Protein AF-A0A7S1ALV3-F1 (afdb_monomer_lite)

Sequence (229 aa):
MEAAEKANTSDEAFKAWGIEVGAQMCQRCVDGGAPGLHFYTLNLEKVVLGVLAKMGLITAEQLAQCSAGEGDAKHMVSAQGITVDKRPQLPGNRSLEEADPVMYGLLQEEKNRQMRSIELIASENFTSRAVMECLGSILTNKYSEGQPNARYYGGNEVIDKIENLCKDRALQAFDLDEKKWGVNVQPYSGSPANFAVYTALLAPHSRVMGLGLPSGGHLTHGYYTAKKK

Foldseek 3Di:
DVVLVVQVPDPVSNLVVLLVVLLVVVVVCVVLFPQFDDDDDDQLDPSRLSNCVVNVVDDPVRSVVSVPDSDDPPDPPRSRHDHDPDDRPDPPPDDCCVVPVPVVVVVVVVVVVVVPDPDPDPPDDDDDPVVVDVVPDPVVVDDFPDAQVGTSDPPCPVVNVVQVVVFVVVCVVVVHDPVVDGDDPPQPDDLSVLVVVCVVPHDPPDDFDWDAVVRPTDVSSDDDDPDDD

Organism: Noctiluca scintillans (NCBI:txid2966)

pLDDT: mean 83.36, std 18.23, range [36.44, 98.75]

Structure (mmCIF, N/CA/C/O backbone):
data_AF-A0A7S1ALV3-F1
#
_entry.id   AF-A0A7S1ALV3-F1
#
loop_
_atom_site.group_PDB
_atom_site.id
_atom_site.type_symbol
_atom_site.label_atom_id
_atom_site.label_alt_id
_atom_site.label_comp_id
_atom_site.label_asym_id
_atom_site.label_entity_id
_atom_site.label_seq_id
_atom_site.pdbx_PDB_ins_code
_atom_site.Cartn_x
_atom_site.Cartn_y
_atom_site.Cartn_z
_atom_site.occupancy
_atom_site.B_iso_or_equiv
_atom_site.auth_seq_id
_atom_site.auth_comp_id
_atom_site.auth_asym_id
_atom_site.auth_atom_id
_atom_site.pdbx_PDB_model_num
ATOM 1 N N . MET A 1 1 ? -2.792 21.587 29.080 1.00 60.22 1 MET A N 1
ATOM 2 C CA . MET A 1 1 ? -1.630 21.024 29.796 1.00 60.22 1 MET A CA 1
ATOM 3 C C . MET A 1 1 ? -1.799 21.136 31.305 1.00 60.22 1 MET A C 1
ATOM 5 O O . MET A 1 1 ? -1.826 20.091 31.931 1.00 60.22 1 MET A O 1
ATOM 9 N N . GLU A 1 2 ? -2.088 22.315 31.870 1.00 76.88 2 GLU A N 1
ATOM 10 C CA . GLU A 1 2 ? -2.321 22.480 33.326 1.00 76.88 2 GLU A CA 1
ATOM 11 C C . GLU A 1 2 ? -3.329 21.495 33.956 1.00 76.88 2 GLU A C 1
ATOM 13 O O . GLU A 1 2 ? -3.125 21.017 35.067 1.00 76.88 2 GLU A O 1
ATOM 18 N N . ALA A 1 3 ? -4.430 21.167 33.267 1.00 72.81 3 ALA A N 1
ATOM 19 C CA . ALA A 1 3 ? -5.426 20.222 33.788 1.00 72.81 3 ALA A CA 1
ATOM 20 C C . ALA A 1 3 ? -4.916 18.769 33.855 1.00 72.81 3 ALA A C 1
ATOM 22 O O . ALA A 1 3 ? -5.317 18.028 34.747 1.00 72.81 3 ALA A O 1
ATOM 23 N N . ALA A 1 4 ? -4.027 18.376 32.937 1.00 73.25 4 ALA A N 1
ATOM 24 C CA . ALA A 1 4 ? -3.425 17.044 32.918 1.00 73.25 4 ALA A CA 1
ATOM 25 C C . ALA A 1 4 ? -2.353 16.914 34.012 1.00 73.25 4 ALA A C 1
ATOM 27 O O . ALA A 1 4 ? -2.286 15.899 34.695 1.00 73.25 4 ALA A O 1
ATOM 28 N N . GLU A 1 5 ? -1.568 17.974 34.229 1.00 76.06 5 GLU A N 1
ATOM 29 C CA . GLU A 1 5 ? -0.566 18.037 35.300 1.00 76.06 5 GLU A CA 1
ATOM 30 C C . GLU A 1 5 ? -1.209 17.947 36.689 1.00 76.06 5 GLU A C 1
ATOM 32 O O . GLU A 1 5 ? -0.722 17.210 37.541 1.00 76.06 5 GLU A O 1
ATOM 37 N N . LYS A 1 6 ? -2.352 18.615 36.905 1.00 79.19 6 LYS A N 1
ATOM 38 C CA . LYS A 1 6 ? -3.112 18.530 38.167 1.00 79.19 6 LYS A CA 1
ATOM 39 C C . LYS A 1 6 ? -3.693 17.140 38.442 1.00 79.19 6 LYS A C 1
ATOM 41 O O . LYS A 1 6 ? -3.882 16.795 39.602 1.00 79.19 6 LYS A O 1
ATOM 46 N N . ALA A 1 7 ? -3.998 16.368 37.401 1.00 76.88 7 ALA A N 1
ATOM 47 C CA . ALA A 1 7 ? -4.547 15.018 37.529 1.00 76.88 7 ALA A CA 1
ATOM 48 C C . ALA A 1 7 ? -3.469 13.940 37.736 1.00 76.88 7 ALA A C 1
ATOM 50 O O . ALA A 1 7 ? -3.793 12.812 38.105 1.00 76.88 7 ALA A O 1
ATOM 51 N N . ASN A 1 8 ? -2.192 14.272 37.519 1.00 83.81 8 ASN A N 1
ATOM 52 C CA . ASN A 1 8 ? -1.070 13.340 37.616 1.00 83.81 8 ASN A CA 1
ATOM 53 C C . ASN A 1 8 ? -0.601 13.129 39.070 1.00 83.81 8 ASN A C 1
ATOM 55 O O . ASN A 1 8 ? 0.573 13.286 39.397 1.00 83.81 8 ASN A O 1
ATOM 59 N N . THR A 1 9 ? -1.542 12.826 39.966 1.00 85.06 9 THR A N 1
ATOM 60 C CA . THR A 1 9 ? -1.271 12.535 41.385 1.00 85.06 9 THR A CA 1
ATOM 61 C C . THR A 1 9 ? -1.105 11.039 41.656 1.00 85.06 9 THR A C 1
ATOM 63 O O . THR A 1 9 ? -0.500 10.660 42.654 1.00 85.06 9 THR A O 1
ATOM 66 N N . SER A 1 10 ? -1.658 10.192 40.784 1.00 88.44 10 SER A N 1
ATOM 67 C CA . SER A 1 10 ? -1.481 8.736 40.740 1.00 88.44 10 SER A CA 1
ATOM 68 C C . SER A 1 10 ? -1.956 8.196 39.387 1.00 88.44 10 SER A C 1
ATOM 70 O O . SER A 1 10 ? -2.725 8.869 38.693 1.00 88.44 10 SER A O 1
ATOM 72 N N . ASP A 1 11 ? -1.560 6.972 39.031 1.00 79.44 11 ASP A N 1
ATOM 73 C CA . ASP A 1 11 ? -1.999 6.309 37.795 1.00 79.44 11 ASP A CA 1
ATOM 74 C C . ASP A 1 11 ? -3.532 6.220 37.704 1.00 79.44 11 ASP A C 1
ATOM 76 O O . ASP A 1 11 ? -4.127 6.469 36.658 1.00 79.44 11 ASP A O 1
ATOM 80 N N . GLU A 1 12 ? -4.199 5.905 38.811 1.00 83.81 12 GLU A N 1
ATOM 81 C CA . GLU A 1 12 ? -5.651 5.766 38.914 1.00 83.81 12 GLU A CA 1
ATOM 82 C C . GLU A 1 12 ? -6.358 7.113 38.760 1.00 83.81 12 GLU A C 1
ATOM 84 O O . GLU A 1 12 ? -7.363 7.200 38.050 1.00 83.81 12 GLU A O 1
ATOM 89 N N . ALA A 1 13 ? -5.823 8.172 39.378 1.00 83.75 13 ALA A N 1
ATOM 90 C CA . ALA A 1 13 ? -6.354 9.525 39.234 1.00 83.75 13 ALA A CA 1
ATOM 91 C C . ALA A 1 13 ? -6.201 10.022 37.790 1.00 83.75 13 ALA A C 1
ATOM 93 O O . ALA A 1 13 ? -7.140 10.581 37.217 1.00 83.75 13 ALA A O 1
ATOM 94 N N . PHE A 1 14 ? -5.055 9.737 37.169 1.00 84.75 14 PHE A N 1
ATOM 95 C CA . PHE A 1 14 ? -4.785 10.097 35.785 1.00 84.75 14 PHE A CA 1
ATOM 96 C C . PHE A 1 14 ? -5.688 9.330 34.806 1.00 84.75 14 PHE A C 1
ATOM 98 O O . PHE A 1 14 ? -6.253 9.924 33.886 1.00 84.75 14 PHE A O 1
ATOM 105 N N . LYS A 1 15 ? -5.918 8.030 35.036 1.00 83.69 15 LYS A N 1
ATOM 106 C CA . LYS A 1 15 ? -6.862 7.211 34.253 1.00 83.69 15 LYS A CA 1
ATOM 107 C C . LYS A 1 15 ? -8.305 7.694 34.399 1.00 83.69 15 LYS A C 1
ATOM 109 O O . LYS A 1 15 ? -9.003 7.805 33.393 1.00 83.69 15 LYS A O 1
ATOM 114 N N . ALA A 1 16 ? -8.754 8.014 35.614 1.00 85.50 16 ALA A N 1
ATOM 115 C CA . ALA A 1 16 ? -10.097 8.548 35.856 1.00 85.50 16 ALA A CA 1
ATOM 116 C C . ALA A 1 16 ? -10.316 9.894 35.145 1.00 85.50 16 ALA A C 1
ATOM 118 O O . ALA A 1 16 ? -11.361 10.112 34.527 1.00 85.50 16 ALA A O 1
ATOM 119 N N . TRP A 1 17 ? -9.306 10.768 35.171 1.00 89.19 17 TRP A N 1
ATOM 120 C CA . TRP A 1 17 ? -9.310 12.012 34.405 1.00 89.19 17 TRP A CA 1
ATOM 121 C C . TRP A 1 17 ? -9.351 11.755 32.892 1.00 89.19 17 TRP A C 1
ATOM 123 O O . TRP A 1 17 ? -10.163 12.355 32.190 1.00 89.19 17 TRP A O 1
ATOM 133 N N . GLY A 1 18 ? -8.543 10.815 32.392 1.00 85.50 18 GLY A N 1
ATOM 134 C CA . GLY A 1 18 ? -8.552 10.407 30.987 1.00 85.50 18 GLY A CA 1
ATOM 135 C C . GLY A 1 18 ? -9.918 9.891 30.524 1.00 85.50 18 GLY A C 1
ATOM 136 O O . GLY A 1 18 ? -10.364 10.242 29.433 1.00 85.50 18 GLY A O 1
ATOM 137 N N . ILE A 1 19 ? -10.621 9.131 31.373 1.00 89.19 19 ILE A N 1
ATOM 138 C CA . ILE A 1 19 ? -11.991 8.665 31.114 1.00 89.19 19 ILE A CA 1
ATOM 139 C C . ILE A 1 19 ? -12.969 9.842 30.993 1.00 89.19 19 ILE A C 1
ATOM 141 O O . ILE A 1 19 ? -13.782 9.873 30.072 1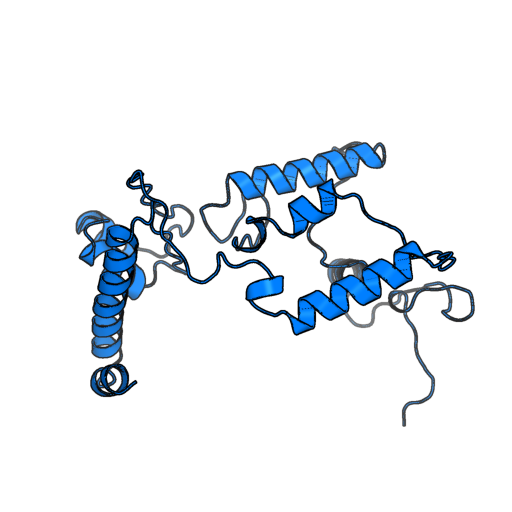.00 89.19 19 ILE A O 1
ATOM 145 N N . GLU A 1 20 ? -12.900 10.816 31.903 1.00 89.50 20 GLU A N 1
ATOM 146 C CA . GLU A 1 20 ? -13.749 12.014 31.860 1.00 89.50 20 GLU A CA 1
ATOM 147 C C . GLU A 1 20 ? -13.523 12.811 30.570 1.00 89.50 20 GLU A C 1
ATOM 149 O O . GLU A 1 20 ? -14.465 13.079 29.824 1.00 89.50 20 GLU A O 1
ATOM 154 N N . VAL A 1 21 ? -12.265 13.139 30.271 1.00 87.88 21 VAL A N 1
ATOM 155 C CA . VAL A 1 21 ? -11.910 13.920 29.082 1.00 87.88 21 VAL A CA 1
ATOM 156 C C . VAL A 1 21 ? -12.283 13.171 27.806 1.00 87.88 21 VAL A C 1
ATOM 158 O O . VAL A 1 21 ? -12.866 13.763 26.896 1.00 87.88 21 VAL A O 1
ATOM 161 N N . GLY A 1 22 ? -11.999 11.868 27.750 1.00 85.75 22 GLY A N 1
ATOM 162 C CA . GLY A 1 22 ? -12.350 11.007 26.626 1.00 85.75 22 GLY A CA 1
ATOM 163 C C . GLY A 1 22 ? -13.856 10.977 26.372 1.00 85.75 22 GLY A C 1
ATOM 164 O O . GLY A 1 22 ? -14.283 11.211 25.242 1.00 85.75 22 GLY A O 1
ATOM 165 N N . ALA A 1 23 ? -14.668 10.784 27.416 1.00 88.25 23 ALA A N 1
ATOM 166 C CA . ALA A 1 23 ? -16.126 10.797 27.305 1.00 88.25 23 ALA A CA 1
ATOM 167 C C . ALA A 1 23 ? -16.655 12.160 26.833 1.00 88.25 23 ALA A C 1
ATOM 169 O O . ALA A 1 23 ? -17.475 12.213 25.921 1.00 88.25 23 ALA A O 1
ATOM 170 N N . GLN A 1 24 ? -16.132 13.271 27.364 1.00 86.94 24 GLN A N 1
ATOM 171 C CA . GLN A 1 24 ? -16.518 14.619 26.926 1.00 86.94 24 GLN A CA 1
ATOM 172 C C . GLN A 1 24 ? -16.123 14.915 25.474 1.00 86.94 24 GLN A C 1
ATOM 174 O O . GLN A 1 24 ? -16.832 15.624 24.760 1.00 86.94 24 GLN A O 1
ATOM 179 N N . MET A 1 25 ? -14.964 14.433 25.018 1.00 84.12 25 MET A N 1
ATOM 180 C CA . MET A 1 25 ? -14.555 14.553 23.614 1.00 84.12 25 MET A CA 1
ATOM 181 C C . MET A 1 25 ? -15.495 13.766 22.707 1.00 84.12 25 MET A C 1
ATOM 183 O O . MET A 1 25 ? -15.983 14.303 21.716 1.00 84.12 25 MET A O 1
ATOM 187 N N . CYS A 1 26 ? -15.791 12.526 23.080 1.00 83.38 26 CYS A N 1
ATOM 188 C CA . CYS A 1 26 ? -16.677 11.664 22.318 1.00 83.38 26 CYS A CA 1
ATOM 189 C C . CYS A 1 26 ? -18.111 12.211 22.273 1.00 83.38 26 CYS A C 1
ATOM 191 O O . CYS A 1 26 ? -18.710 12.238 21.201 1.00 83.38 26 CYS A O 1
ATOM 193 N N . GLN A 1 27 ? -18.629 12.729 23.391 1.00 82.56 27 GLN A N 1
ATOM 194 C CA . GLN A 1 27 ? -19.939 13.378 23.435 1.00 82.56 27 GLN A CA 1
ATOM 195 C C . GLN A 1 27 ? -19.988 14.593 22.504 1.00 82.56 27 GLN A C 1
ATOM 197 O O . GLN A 1 27 ? -20.909 14.709 21.709 1.00 82.56 27 GLN A O 1
ATOM 202 N N . ARG A 1 28 ? -18.946 15.438 22.493 1.00 81.56 28 ARG A N 1
ATOM 203 C CA . ARG A 1 28 ? -18.851 16.560 21.543 1.00 81.56 28 ARG A CA 1
ATOM 204 C C . ARG A 1 28 ? -18.835 16.108 20.085 1.00 81.56 28 ARG A C 1
ATOM 206 O O . ARG A 1 28 ? -19.386 16.800 19.236 1.00 81.56 28 ARG A O 1
ATOM 213 N N . CYS A 1 29 ? -18.203 14.976 19.778 1.00 74.12 29 CYS A N 1
ATOM 214 C CA . CYS A 1 29 ? -18.245 14.408 18.432 1.00 74.12 29 CYS A CA 1
ATOM 215 C C . CYS A 1 29 ? -19.669 13.981 18.054 1.00 74.12 29 CYS A C 1
ATOM 217 O O . CYS A 1 29 ? -20.114 14.305 16.956 1.00 74.12 29 CYS A O 1
ATOM 219 N N . VAL A 1 30 ? -20.384 13.305 18.957 1.00 77.56 30 VAL A N 1
ATOM 220 C CA . VAL A 1 30 ? -21.780 12.883 18.748 1.00 77.56 30 VAL A CA 1
ATOM 221 C C . VAL A 1 30 ? -22.709 14.091 18.613 1.00 77.56 30 VAL A C 1
ATOM 223 O O . VAL A 1 30 ? -23.444 14.179 17.634 1.00 77.56 30 VAL A O 1
ATOM 226 N N . ASP A 1 31 ? -22.612 15.069 19.515 1.00 78.25 31 ASP A N 1
ATOM 227 C CA . ASP A 1 31 ? -23.382 16.321 19.467 1.00 78.25 31 ASP A CA 1
ATOM 228 C C . ASP A 1 31 ? -23.073 17.128 18.193 1.00 78.25 31 ASP A C 1
ATOM 230 O O . ASP A 1 31 ? -23.938 17.802 17.634 1.00 78.25 31 ASP A O 1
ATOM 234 N N . GLY A 1 32 ? -21.832 17.032 17.705 1.00 68.38 32 GLY A N 1
ATOM 235 C CA . GLY A 1 32 ? -21.372 17.592 16.433 1.00 68.38 32 GLY A CA 1
ATOM 236 C C . GLY A 1 32 ? -21.813 16.805 15.193 1.00 68.38 32 GLY A C 1
ATOM 237 O O . GLY A 1 32 ? -21.497 17.211 14.074 1.00 68.38 32 GLY A O 1
ATOM 238 N N . GLY A 1 33 ? -22.537 15.701 15.373 1.00 59.12 33 GLY A N 1
ATOM 239 C CA . GLY A 1 33 ? -23.142 14.903 14.314 1.00 59.12 33 GLY A CA 1
ATOM 240 C C . GLY A 1 33 ? -22.296 13.743 13.792 1.00 59.12 33 GLY A C 1
ATOM 241 O O . GLY A 1 33 ? -22.501 13.290 12.665 1.00 59.12 33 GLY A O 1
ATOM 242 N N . ALA A 1 34 ? -21.334 13.249 14.575 1.00 62.75 34 ALA A N 1
ATOM 243 C CA . ALA A 1 34 ? -20.634 12.014 14.237 1.00 62.75 34 ALA A CA 1
ATOM 244 C C . ALA A 1 34 ? -21.624 10.828 14.230 1.00 62.75 34 ALA A C 1
ATOM 246 O O . ALA A 1 34 ? -22.275 10.589 15.245 1.00 62.75 34 ALA A O 1
ATOM 247 N N . PRO A 1 35 ? -21.712 10.047 13.135 1.00 55.09 35 PRO A N 1
ATOM 248 C CA . PRO A 1 35 ? -22.695 8.967 12.993 1.00 55.09 35 PRO A CA 1
ATOM 249 C C . PRO A 1 35 ? -22.335 7.674 13.748 1.00 55.09 35 PRO A C 1
ATOM 251 O O . PRO A 1 35 ? -22.980 6.639 13.586 1.00 55.09 35 PRO A O 1
ATOM 254 N N . GLY A 1 36 ? -21.231 7.698 14.490 1.00 64.38 36 GLY A N 1
ATOM 255 C CA . GLY A 1 36 ? -20.695 6.567 15.225 1.00 64.38 36 GLY A CA 1
ATOM 256 C C . GLY A 1 36 ? -19.336 6.910 15.819 1.00 64.38 36 GLY A C 1
ATOM 257 O O . GLY A 1 36 ? -18.605 7.759 15.302 1.00 64.38 36 GLY A O 1
ATOM 258 N N . LEU A 1 37 ? -18.997 6.236 16.913 1.00 67.75 37 LEU A N 1
ATOM 259 C CA . LEU A 1 37 ? -17.704 6.352 17.572 1.00 67.75 37 LEU A CA 1
ATOM 260 C C . LEU A 1 37 ? -16.984 5.018 17.459 1.00 67.75 37 LEU A C 1
ATOM 262 O O . LEU A 1 37 ? -17.502 3.980 17.869 1.00 67.75 37 LEU A O 1
ATOM 266 N N . HIS A 1 38 ? -15.784 5.048 16.891 1.00 69.19 38 HIS A N 1
ATOM 267 C CA . HIS A 1 38 ? -14.949 3.865 16.782 1.00 69.19 38 HIS A CA 1
ATOM 268 C C . HIS A 1 38 ? -13.810 3.971 17.788 1.00 69.19 38 HIS A C 1
ATOM 270 O O . HIS A 1 38 ? -12.941 4.835 17.671 1.00 69.19 38 HIS A O 1
ATOM 276 N N . PHE A 1 39 ? -13.832 3.095 18.784 1.00 66.88 39 PHE A N 1
ATOM 277 C CA . PHE A 1 39 ? -12.798 3.037 19.801 1.00 66.88 39 PHE A CA 1
ATOM 278 C C . PHE A 1 39 ? -11.761 1.988 19.422 1.00 66.88 39 PHE A C 1
ATOM 280 O O . PHE A 1 39 ? -12.098 0.871 19.033 1.00 66.88 39 PHE A O 1
ATOM 287 N N . TYR A 1 40 ? -10.491 2.355 19.552 1.00 63.09 40 TYR A N 1
ATOM 288 C CA . TYR A 1 40 ? -9.403 1.392 19.569 1.00 63.09 40 TYR A CA 1
ATOM 289 C C . TYR A 1 40 ? -9.131 0.995 21.015 1.00 63.09 40 TYR A C 1
ATOM 291 O O . TYR A 1 40 ? -8.909 1.858 21.862 1.00 63.09 40 TYR A O 1
ATOM 299 N N . THR A 1 41 ? -9.131 -0.303 21.292 1.00 57.50 41 THR A N 1
ATOM 300 C CA . THR A 1 41 ? -8.688 -0.840 22.573 1.00 57.50 41 THR A CA 1
ATOM 301 C C . THR A 1 41 ? -7.799 -2.047 22.317 1.00 57.50 41 THR A C 1
ATOM 303 O O . THR A 1 41 ? -8.248 -3.076 21.816 1.00 57.50 41 THR A O 1
ATOM 306 N N . LEU A 1 42 ? -6.511 -1.902 22.629 1.00 52.62 42 LEU A N 1
ATOM 307 C CA . LEU A 1 42 ? -5.619 -3.045 22.762 1.00 52.62 42 LEU A CA 1
ATOM 308 C C . LEU A 1 42 ? -5.894 -3.672 24.134 1.00 52.62 42 LEU A C 1
ATOM 310 O O . LEU A 1 42 ? -5.920 -2.954 25.130 1.00 52.62 42 LEU A O 1
ATOM 314 N N . ASN A 1 43 ? -6.106 -4.988 24.190 1.00 56.38 43 ASN A N 1
ATOM 315 C CA . ASN A 1 43 ? -6.282 -5.745 25.439 1.00 56.38 43 ASN A CA 1
ATOM 316 C C . ASN A 1 43 ? -7.388 -5.227 26.381 1.00 56.38 43 ASN A C 1
ATOM 318 O O . ASN A 1 43 ? -7.236 -5.310 27.597 1.00 56.38 43 ASN A O 1
ATOM 322 N N . LEU A 1 44 ? -8.494 -4.693 25.845 1.00 61.31 44 LEU A N 1
ATOM 323 C CA . LEU A 1 44 ? -9.618 -4.209 26.662 1.00 61.31 44 LEU A CA 1
ATOM 324 C C . LEU A 1 44 ? -9.193 -3.122 27.672 1.00 61.31 44 LEU A C 1
ATOM 326 O O . LEU A 1 44 ? -9.658 -3.086 28.810 1.00 61.31 44 LEU A O 1
ATOM 330 N N . GLU A 1 45 ? -8.307 -2.216 27.240 1.00 70.19 45 GLU A N 1
ATOM 331 C CA . GLU A 1 45 ? -7.732 -1.155 28.067 1.00 70.19 45 GLU A CA 1
ATOM 332 C C . GLU A 1 45 ? -8.791 -0.419 28.907 1.00 70.19 45 GLU A C 1
ATOM 334 O O . GLU A 1 45 ? -9.779 0.119 28.388 1.00 70.19 45 GLU A O 1
ATOM 339 N N . LYS A 1 46 ? -8.558 -0.369 30.226 1.00 75.38 46 LYS A N 1
ATOM 340 C CA . LYS A 1 46 ? -9.538 0.075 31.235 1.00 75.38 46 LYS A CA 1
ATOM 341 C C . LYS A 1 46 ? -10.048 1.494 30.995 1.00 75.38 46 LYS A C 1
ATOM 343 O O . LYS A 1 46 ? -11.200 1.793 31.298 1.00 75.38 46 LYS A O 1
ATOM 348 N N . VAL A 1 47 ? -9.204 2.364 30.440 1.00 79.00 47 VAL A N 1
ATOM 349 C CA . VAL A 1 47 ? -9.575 3.747 30.109 1.00 79.00 47 VAL A CA 1
ATOM 350 C C . VAL A 1 47 ? -10.645 3.774 29.018 1.00 79.00 47 VAL A C 1
ATOM 352 O O . VAL A 1 47 ? -11.630 4.491 29.147 1.00 79.00 47 VAL A O 1
ATOM 355 N N . VAL A 1 48 ? -10.509 2.959 27.971 1.00 77.81 48 VAL A N 1
ATOM 356 C CA . VAL A 1 48 ? -11.467 2.927 26.856 1.00 77.81 48 VAL A CA 1
ATOM 357 C C . VAL A 1 48 ? -12.804 2.355 27.312 1.00 77.81 48 VAL A C 1
ATOM 359 O O . VAL A 1 48 ? -13.849 2.941 27.043 1.00 77.81 48 VAL A O 1
ATOM 362 N N . LEU A 1 49 ? -12.776 1.256 28.069 1.00 79.06 49 LEU A N 1
ATOM 363 C CA . LEU A 1 49 ? -13.985 0.683 28.659 1.00 79.06 49 LEU A CA 1
ATOM 364 C C . LEU A 1 49 ? -14.683 1.664 29.612 1.00 79.06 49 LEU A C 1
ATOM 366 O O . LEU A 1 49 ? -15.906 1.785 29.590 1.00 79.06 49 LEU A O 1
ATOM 370 N N . GLY A 1 50 ? -13.909 2.406 30.407 1.00 83.12 50 GLY A N 1
ATOM 371 C CA . GLY A 1 50 ? -14.429 3.461 31.269 1.00 83.12 50 GLY A CA 1
ATOM 372 C C . GLY A 1 50 ? -15.115 4.578 30.481 1.00 83.12 50 GLY A C 1
ATOM 373 O O . GLY A 1 50 ? -16.184 5.029 30.885 1.00 83.12 50 GLY A O 1
ATOM 374 N N . VAL A 1 51 ? -14.552 4.987 29.337 1.00 85.31 51 VAL A N 1
ATOM 375 C CA . VAL A 1 51 ? -15.191 5.960 28.434 1.00 85.31 51 VAL A CA 1
ATOM 376 C C . VAL A 1 51 ? -16.507 5.403 27.894 1.00 85.31 51 VAL A C 1
ATOM 378 O O . VAL A 1 51 ? -17.531 6.068 28.014 1.00 85.31 51 VAL A O 1
ATOM 381 N N . LEU A 1 52 ? -16.513 4.173 27.370 1.00 81.00 52 LEU A N 1
ATOM 382 C CA . LEU A 1 52 ? -17.720 3.530 26.837 1.00 81.00 52 LEU A CA 1
ATOM 383 C C . LEU A 1 52 ? -18.840 3.439 27.881 1.00 81.00 52 LEU A C 1
ATOM 385 O O . LEU A 1 52 ? -19.981 3.802 27.595 1.00 81.00 52 LEU A O 1
ATOM 389 N N . ALA A 1 53 ? -18.514 2.992 29.096 1.00 82.94 53 ALA A N 1
ATOM 390 C CA . ALA A 1 53 ? -19.474 2.883 30.191 1.00 82.94 53 ALA A CA 1
ATOM 391 C C . ALA A 1 53 ? -20.016 4.260 30.597 1.00 82.94 53 ALA A C 1
ATOM 393 O O . ALA A 1 53 ? -21.217 4.430 30.793 1.00 82.94 53 ALA A O 1
ATOM 394 N N . LYS A 1 54 ? -19.143 5.270 30.663 1.00 86.50 54 LYS A N 1
ATOM 395 C CA . LYS A 1 54 ? -19.521 6.645 31.006 1.00 86.50 54 LYS A CA 1
ATOM 396 C C . LYS A 1 54 ? -20.405 7.303 29.951 1.00 86.50 54 LYS A C 1
ATOM 398 O O . LYS A 1 54 ? -21.260 8.113 30.290 1.00 86.50 54 LYS A O 1
ATOM 403 N N . MET A 1 55 ? -20.223 6.926 28.692 1.00 83.88 55 MET A N 1
ATOM 404 C CA . MET A 1 55 ? -21.094 7.320 27.588 1.00 83.88 55 MET A CA 1
ATOM 405 C C . MET A 1 55 ? -22.397 6.511 27.516 1.00 83.88 55 MET A C 1
ATOM 407 O O . MET A 1 55 ? -23.217 6.767 26.641 1.00 83.88 55 MET A O 1
ATOM 411 N N . GLY A 1 56 ? -22.589 5.520 28.393 1.00 81.50 56 GLY A N 1
ATOM 412 C CA . GLY A 1 56 ? -23.759 4.641 28.371 1.00 81.50 56 GLY A CA 1
ATOM 413 C C . GLY A 1 56 ? -23.803 3.695 27.167 1.00 81.50 56 GLY A C 1
ATOM 414 O O . GLY A 1 56 ? -24.867 3.179 26.840 1.00 81.50 56 GLY A O 1
ATOM 415 N N . LEU A 1 57 ? -22.668 3.468 26.496 1.00 75.56 57 LEU A N 1
ATOM 416 C CA . LEU A 1 57 ? -22.574 2.603 25.312 1.00 75.56 57 LEU A CA 1
ATOM 417 C C . LEU A 1 57 ? -22.443 1.116 25.670 1.00 75.56 57 LEU A C 1
ATOM 419 O O . LEU A 1 57 ? -22.683 0.260 24.821 1.00 75.56 57 LEU A O 1
ATOM 423 N N . ILE A 1 58 ? -22.062 0.810 26.913 1.00 72.19 58 ILE A N 1
ATOM 424 C CA . ILE A 1 58 ? -22.008 -0.545 27.471 1.00 72.19 58 ILE A CA 1
ATOM 425 C C . ILE A 1 58 ? -22.598 -0.557 28.885 1.00 72.19 58 ILE A C 1
ATOM 427 O O . ILE A 1 58 ? -22.488 0.417 29.630 1.00 72.19 58 ILE A O 1
ATOM 431 N N . THR A 1 59 ? -23.219 -1.672 29.259 1.00 75.88 59 THR A N 1
ATOM 432 C CA . THR A 1 59 ? -23.789 -1.916 30.593 1.00 75.88 59 THR A CA 1
ATOM 433 C C . THR A 1 59 ? -22.709 -2.278 31.617 1.00 75.88 59 THR A C 1
ATOM 435 O O . THR A 1 59 ? -21.594 -2.670 31.264 1.00 75.88 59 THR A O 1
ATOM 438 N N . ALA A 1 60 ? -23.047 -2.199 32.908 1.00 75.19 60 ALA A N 1
ATOM 439 C CA . ALA A 1 60 ? -22.157 -2.632 33.987 1.00 75.19 60 ALA A CA 1
ATOM 440 C C . ALA A 1 60 ? -21.825 -4.136 33.907 1.00 75.19 60 ALA A C 1
ATOM 442 O O . ALA A 1 60 ? -20.701 -4.533 34.212 1.00 75.19 60 ALA A O 1
ATOM 443 N N . GLU A 1 61 ? -22.767 -4.964 33.443 1.00 72.06 61 GLU A N 1
ATOM 444 C CA . GLU A 1 61 ? -22.539 -6.395 33.214 1.00 72.06 61 GLU A CA 1
ATOM 445 C C . GLU A 1 61 ? -21.562 -6.637 32.056 1.00 72.06 61 GLU A C 1
ATOM 447 O O . GLU A 1 61 ? -20.630 -7.428 32.196 1.00 72.06 61 GLU A O 1
ATOM 452 N N . GLN A 1 62 ? -21.718 -5.916 30.939 1.00 67.75 62 GLN A N 1
ATOM 453 C CA . GLN A 1 62 ? -20.788 -5.983 29.803 1.00 67.75 62 GLN A CA 1
ATOM 454 C C . GLN A 1 62 ? -19.382 -5.512 30.198 1.00 67.75 62 GLN A C 1
ATOM 456 O O . GLN A 1 62 ? -18.392 -6.143 29.838 1.00 67.75 62 GLN A O 1
ATOM 461 N N . LEU A 1 63 ? -19.282 -4.444 30.993 1.00 71.62 63 LEU A N 1
ATOM 462 C CA . LEU A 1 63 ? -18.010 -3.957 31.525 1.00 71.62 63 LEU A CA 1
ATOM 463 C C . LEU A 1 63 ? -17.308 -5.013 32.397 1.00 71.62 63 LEU A C 1
ATOM 465 O O . LEU A 1 63 ? -16.100 -5.223 32.269 1.00 71.62 63 LEU A O 1
ATOM 469 N N . ALA A 1 64 ? -18.058 -5.698 33.264 1.00 70.94 64 ALA A N 1
ATOM 470 C CA . ALA A 1 64 ? -17.532 -6.767 34.108 1.00 70.94 64 ALA A CA 1
ATOM 471 C C . ALA A 1 64 ? -17.050 -7.975 33.285 1.00 70.94 64 ALA A C 1
ATOM 473 O O . ALA A 1 64 ? -16.000 -8.537 33.590 1.00 70.94 64 ALA A O 1
ATOM 474 N N . GLN A 1 65 ? -17.758 -8.330 32.208 1.00 65.12 65 GLN A N 1
ATOM 475 C CA . GLN A 1 65 ? -17.362 -9.407 31.291 1.00 65.12 65 GLN A CA 1
ATOM 476 C C . GLN A 1 65 ? -16.050 -9.093 30.561 1.00 65.12 65 GLN A C 1
ATOM 478 O O . GLN A 1 65 ? -15.172 -9.950 30.499 1.00 65.12 65 GLN A O 1
ATOM 483 N N . CYS A 1 66 ? -15.863 -7.849 30.106 1.00 60.47 66 CYS A N 1
ATOM 484 C CA . CYS A 1 66 ? -14.607 -7.389 29.501 1.00 60.47 66 CYS A CA 1
ATOM 485 C C . CYS A 1 66 ? -13.423 -7.354 30.488 1.00 60.47 66 CYS A C 1
ATOM 487 O O . CYS A 1 66 ? -12.273 -7.253 30.076 1.00 60.47 66 CYS A O 1
ATOM 489 N N . SER A 1 67 ? -13.693 -7.409 31.794 1.00 57.84 67 SER A N 1
ATOM 490 C CA . SER A 1 67 ? -12.680 -7.330 32.855 1.00 57.84 67 SER A CA 1
ATOM 491 C C . SER A 1 67 ? -12.246 -8.707 33.381 1.00 57.84 67 SER A C 1
ATOM 493 O O . SER A 1 67 ? -11.316 -8.783 34.182 1.00 57.84 67 SER A O 1
ATOM 495 N N . ALA A 1 68 ? -12.940 -9.784 32.986 1.00 46.25 68 ALA A N 1
ATOM 496 C CA . ALA A 1 68 ? -12.886 -11.093 33.643 1.00 46.25 68 ALA A CA 1
ATOM 497 C C . ALA A 1 68 ? -11.964 -12.133 32.971 1.00 46.25 68 ALA A C 1
ATOM 499 O O . ALA A 1 68 ? -11.846 -13.251 33.470 1.00 46.25 68 ALA A O 1
ATOM 500 N N . GLY A 1 69 ? -11.267 -11.793 31.886 1.00 46.16 69 GLY A N 1
ATOM 501 C CA . GLY A 1 69 ? -10.256 -12.672 31.297 1.00 46.16 69 GLY A CA 1
ATOM 502 C C . GLY A 1 69 ? -9.523 -12.035 30.123 1.00 46.16 69 GLY A C 1
ATOM 503 O O . GLY A 1 69 ? -10.035 -11.116 29.495 1.00 46.16 69 GLY A O 1
ATOM 504 N N . GLU A 1 70 ? -8.351 -12.573 29.779 1.00 44.56 70 GLU A N 1
ATOM 505 C CA . GLU A 1 70 ? -7.599 -12.285 28.538 1.00 44.56 70 GLU A CA 1
ATOM 506 C C . GLU A 1 70 ? -8.341 -12.777 27.264 1.00 44.56 70 GLU A C 1
ATOM 508 O O . GLU A 1 70 ? -7.737 -13.071 26.234 1.00 44.56 70 GLU A O 1
ATOM 513 N N . GLY A 1 71 ? -9.667 -12.924 27.346 1.00 40.59 71 GLY A N 1
ATOM 514 C CA . GLY A 1 71 ? -10.536 -13.526 26.348 1.00 40.59 71 GLY A CA 1
ATOM 515 C C . GLY A 1 71 ? -11.038 -12.512 25.326 1.00 40.59 71 GLY A C 1
ATOM 516 O O . GLY A 1 71 ? -11.872 -11.665 25.628 1.00 40.59 71 GLY A O 1
ATOM 517 N N . ASP A 1 72 ? -10.541 -12.682 24.103 1.00 41.94 72 ASP A N 1
ATOM 518 C CA . ASP A 1 72 ? -11.064 -12.206 22.822 1.00 41.94 72 ASP A CA 1
ATOM 519 C C . ASP A 1 72 ? -11.248 -10.691 22.623 1.00 41.94 72 ASP A C 1
ATOM 521 O O . ASP A 1 72 ? -12.349 -10.159 22.489 1.00 41.94 72 ASP A O 1
ATOM 525 N N . ALA A 1 73 ? -10.126 -10.044 22.289 1.00 43.41 73 ALA A N 1
ATOM 526 C CA . ALA A 1 73 ? -10.073 -8.814 21.485 1.00 43.41 73 ALA A CA 1
ATOM 527 C C . ALA A 1 73 ? -10.765 -8.924 20.095 1.00 43.41 73 ALA A C 1
ATOM 529 O O . ALA A 1 73 ? -10.768 -7.968 19.320 1.00 43.41 73 ALA A O 1
ATOM 530 N N . LYS A 1 74 ? -11.346 -10.084 19.750 1.00 40.59 74 LYS A N 1
ATOM 531 C CA . LYS A 1 74 ? -12.012 -10.360 18.466 1.00 40.59 74 LYS A CA 1
ATOM 532 C C . LYS A 1 74 ? -13.447 -9.842 18.388 1.00 40.59 74 LYS A C 1
ATOM 534 O O . LYS A 1 74 ? -13.970 -9.685 17.287 1.00 40.59 74 LYS A O 1
ATOM 539 N N . HIS A 1 75 ? -14.076 -9.543 19.520 1.00 41.78 75 HIS A N 1
ATOM 540 C CA . HIS A 1 75 ? -15.436 -9.010 19.564 1.00 41.78 75 HIS A CA 1
ATOM 541 C C . HIS A 1 75 ? -15.411 -7.540 19.980 1.00 41.78 75 HIS A C 1
ATOM 543 O O . HI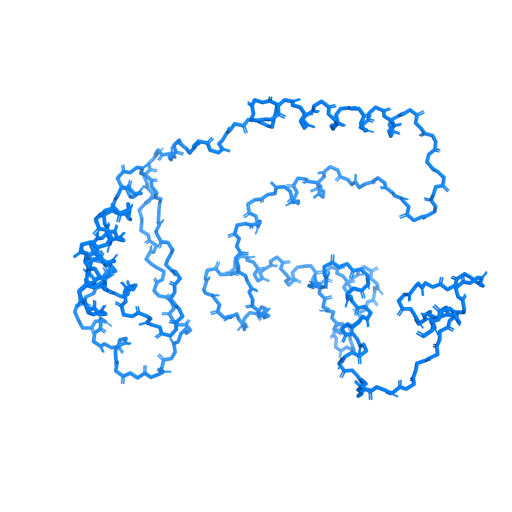S A 1 75 ? -15.891 -7.163 21.045 1.00 41.78 75 HIS A O 1
ATOM 549 N N . MET A 1 76 ? -14.829 -6.689 19.127 1.00 44.44 76 MET A N 1
ATOM 550 C CA . MET A 1 76 ? -15.001 -5.245 19.271 1.00 44.44 76 MET A CA 1
ATOM 551 C C . MET A 1 76 ? -16.499 -4.931 19.214 1.00 44.44 76 MET A C 1
ATOM 553 O O . MET A 1 76 ? -17.151 -5.178 18.198 1.00 44.44 76 MET A O 1
ATOM 557 N N . VAL A 1 77 ? -17.044 -4.367 20.291 1.00 38.94 77 VAL A N 1
ATOM 558 C CA . VAL A 1 77 ? -18.382 -3.774 20.277 1.00 38.94 77 VAL A CA 1
ATOM 559 C C . VAL A 1 77 ? -18.296 -2.519 19.409 1.00 38.94 77 VAL A C 1
ATOM 561 O O . VAL A 1 77 ? -17.953 -1.435 19.875 1.00 38.94 77 VAL A O 1
ATOM 564 N N . SER A 1 78 ? -18.555 -2.670 18.110 1.00 38.75 78 SER A N 1
ATOM 565 C CA . SER A 1 78 ? -18.879 -1.531 17.260 1.00 38.75 78 SER A CA 1
ATOM 566 C C . SER A 1 78 ? -20.245 -1.034 17.716 1.00 38.75 78 SER A C 1
ATOM 568 O O . SER A 1 78 ? -21.273 -1.622 17.380 1.00 38.75 78 SER A O 1
ATOM 570 N N . ALA A 1 79 ? -20.266 0.021 18.529 1.00 37.16 79 ALA A N 1
ATOM 571 C CA . ALA A 1 79 ? -21.484 0.778 18.763 1.00 37.16 79 ALA A CA 1
ATOM 572 C C . ALA A 1 79 ? -21.826 1.508 17.452 1.00 37.16 79 ALA A C 1
ATOM 574 O O . ALA A 1 79 ? -21.457 2.663 17.240 1.00 37.16 79 ALA A O 1
ATOM 575 N N . GLN A 1 80 ? -22.464 0.798 16.519 1.00 38.16 80 GLN A N 1
ATOM 576 C CA . GLN A 1 80 ? -23.065 1.406 15.338 1.00 38.16 80 GLN A CA 1
ATOM 577 C C . GLN A 1 80 ? -24.297 2.167 15.815 1.00 38.16 80 GLN A C 1
ATOM 579 O O . GLN A 1 80 ? -25.317 1.570 16.155 1.00 38.16 80 GLN A O 1
ATOM 584 N N . GLY A 1 81 ? -24.167 3.487 15.915 1.00 36.81 81 GLY A N 1
ATOM 585 C CA . GLY A 1 81 ? -25.169 4.320 16.553 1.00 36.81 81 GLY A CA 1
ATOM 586 C C . GLY A 1 81 ? -25.287 5.700 15.926 1.00 36.81 81 GLY A C 1
ATOM 587 O O . GLY A 1 81 ? -24.501 6.585 16.240 1.00 36.81 81 GLY A O 1
ATOM 588 N N . ILE A 1 82 ? -26.396 5.851 15.192 1.00 36.44 82 ILE A N 1
ATOM 589 C CA . ILE A 1 82 ? -27.157 7.080 14.919 1.00 36.44 82 ILE A CA 1
ATOM 590 C C . ILE A 1 82 ? -26.646 7.930 13.746 1.00 36.44 82 ILE A C 1
ATOM 592 O O . ILE A 1 82 ? -25.825 8.826 13.887 1.00 36.44 82 ILE A O 1
ATOM 596 N N . THR A 1 83 ? -27.248 7.723 12.570 1.00 38.44 83 THR A N 1
ATOM 597 C CA . THR A 1 83 ? -27.231 8.702 11.477 1.00 38.44 83 THR A CA 1
ATOM 598 C C . THR A 1 83 ? -28.039 9.931 11.885 1.00 38.44 83 THR A C 1
ATOM 600 O O . THR A 1 83 ? -29.261 9.854 11.997 1.00 38.44 83 THR A O 1
ATOM 603 N N . VAL A 1 84 ? -27.374 11.067 12.079 1.00 42.19 84 VAL A N 1
ATOM 604 C CA . VAL A 1 84 ? -28.031 12.377 12.008 1.00 42.19 84 VAL A CA 1
ATOM 605 C C . VAL A 1 84 ? -27.826 12.973 10.617 1.00 42.19 84 VAL A C 1
ATOM 607 O O . VAL A 1 84 ? -26.772 12.800 10.006 1.00 42.19 84 VAL A O 1
ATOM 610 N N . ASP A 1 85 ? -28.826 13.701 10.119 1.00 48.88 85 ASP A N 1
ATOM 611 C CA . ASP A 1 85 ? -28.883 14.230 8.744 1.00 48.88 85 ASP A CA 1
ATOM 612 C C . ASP A 1 85 ? -27.802 15.279 8.408 1.00 48.88 85 ASP A C 1
ATOM 614 O O . ASP A 1 85 ? -27.712 15.749 7.271 1.00 48.88 85 ASP A O 1
ATOM 618 N N . LYS A 1 86 ? -26.971 15.685 9.379 1.00 48.12 86 LYS A N 1
ATOM 619 C CA . LYS A 1 86 ? -25.951 16.726 9.207 1.00 48.12 86 LYS A CA 1
ATOM 620 C C . LYS A 1 86 ? -24.544 16.180 9.412 1.00 48.12 86 LYS A C 1
ATOM 622 O O . LYS A 1 86 ? -24.159 15.792 10.508 1.00 48.12 86 LYS A O 1
ATOM 627 N N . ARG A 1 87 ? -23.760 16.229 8.332 1.00 48.47 87 ARG A N 1
ATOM 628 C CA . ARG A 1 87 ? -22.328 15.910 8.313 1.00 48.47 87 ARG A CA 1
ATOM 629 C C . ARG A 1 87 ? -21.553 16.964 9.127 1.00 48.47 87 ARG A C 1
ATOM 631 O O . ARG A 1 87 ? -21.749 18.154 8.861 1.00 48.47 87 ARG A O 1
ATOM 638 N N . PRO A 1 88 ? -20.659 16.581 10.057 1.00 46.81 88 PRO A N 1
ATOM 639 C CA . PRO A 1 88 ? -19.821 17.546 10.759 1.00 46.81 88 PRO A CA 1
ATOM 640 C C . PRO A 1 88 ? -18.957 18.337 9.767 1.00 46.81 88 PRO A C 1
ATOM 642 O O . PRO A 1 88 ? -18.315 17.764 8.883 1.00 46.81 88 PRO A O 1
ATOM 645 N N . GLN A 1 89 ? -18.935 19.664 9.914 1.00 48.94 89 GLN A N 1
ATOM 646 C CA . GLN A 1 89 ? -18.028 20.553 9.184 1.00 48.94 89 GLN A CA 1
ATOM 647 C C . GLN A 1 89 ? -16.633 20.437 9.809 1.00 48.94 89 GLN A C 1
ATOM 649 O O . GLN A 1 89 ? -16.293 21.151 10.750 1.00 48.94 89 GLN A O 1
ATOM 654 N N . LEU A 1 90 ? -15.841 19.475 9.333 1.00 53.81 90 LEU A N 1
ATOM 655 C CA . LEU A 1 90 ? -14.463 19.298 9.783 1.00 53.81 90 LEU A CA 1
ATOM 656 C C . LEU A 1 90 ? -13.557 20.343 9.102 1.00 53.81 90 LEU A C 1
ATOM 658 O O . LEU A 1 90 ? -13.644 20.510 7.884 1.00 53.81 90 LEU A O 1
ATOM 662 N N . PRO A 1 91 ? -12.625 20.993 9.827 1.00 54.78 91 PRO A N 1
ATOM 663 C CA . PRO A 1 91 ? -11.688 21.969 9.251 1.00 54.78 91 PRO A CA 1
ATOM 664 C C . PRO A 1 91 ? -10.756 21.390 8.162 1.00 54.78 91 PRO A C 1
ATOM 666 O O . PRO A 1 91 ? -10.069 22.145 7.474 1.00 54.78 91 PRO A O 1
ATOM 669 N N . GLY A 1 92 ? -10.744 20.062 7.986 1.00 63.59 92 GLY A N 1
ATOM 670 C CA . GLY A 1 92 ? -10.011 19.342 6.940 1.00 63.59 92 GLY A CA 1
ATOM 671 C C . GLY A 1 92 ? -10.703 19.254 5.571 1.00 63.59 92 GLY A C 1
ATOM 672 O O . GLY A 1 92 ? -10.137 18.649 4.674 1.00 63.59 92 GLY A O 1
ATOM 673 N N . ASN A 1 93 ? -11.891 19.839 5.377 1.00 69.69 93 ASN A N 1
ATOM 674 C CA . ASN A 1 93 ? -12.626 19.788 4.097 1.00 69.69 93 ASN A CA 1
ATOM 675 C C . ASN A 1 93 ? -12.266 20.911 3.099 1.00 69.69 93 ASN A C 1
ATOM 677 O O . ASN A 1 93 ? -13.039 21.193 2.184 1.00 69.69 93 ASN A O 1
ATOM 681 N N . ARG A 1 94 ? -11.116 21.570 3.267 1.00 83.25 94 ARG A N 1
ATOM 682 C CA . ARG A 1 94 ? -10.629 22.583 2.317 1.00 83.25 94 ARG A CA 1
ATOM 683 C C . ARG A 1 94 ? -9.931 21.920 1.136 1.00 83.25 94 ARG A C 1
ATOM 685 O O . ARG A 1 94 ? -9.351 20.844 1.282 1.00 83.25 94 ARG A O 1
ATOM 692 N N . SER A 1 95 ? -9.965 22.568 -0.025 1.00 89.69 95 SER A N 1
ATOM 693 C CA . SER A 1 95 ? -9.155 22.120 -1.162 1.00 89.69 95 SER A CA 1
ATOM 694 C C . SER A 1 95 ? -7.660 22.278 -0.851 1.00 89.69 95 SER A C 1
ATOM 696 O O . SER A 1 95 ? -7.284 23.062 0.023 1.00 89.69 95 SER A O 1
ATOM 698 N N . LEU A 1 96 ? -6.786 21.563 -1.570 1.00 91.75 96 LEU A N 1
ATOM 699 C CA . LEU A 1 96 ? -5.339 21.750 -1.410 1.00 91.75 96 LEU A CA 1
ATOM 700 C C . LEU A 1 96 ? -4.919 23.189 -1.735 1.00 91.75 96 LEU A C 1
ATOM 702 O O . LEU A 1 96 ? -4.078 23.735 -1.040 1.00 91.75 96 LEU A O 1
ATOM 706 N N . GLU A 1 97 ? -5.533 23.812 -2.741 1.00 95.62 97 GLU A N 1
ATOM 707 C CA . GLU A 1 97 ? -5.258 25.201 -3.127 1.00 95.62 97 GLU A CA 1
ATOM 708 C C . GLU A 1 97 ? -5.534 26.190 -1.983 1.00 95.62 97 GLU A C 1
ATOM 710 O O . GLU A 1 97 ? -4.755 27.109 -1.753 1.00 95.62 97 GLU A O 1
ATOM 715 N N . GLU A 1 98 ? -6.604 25.973 -1.217 1.00 91.44 98 GLU A N 1
ATOM 716 C CA . GLU A 1 98 ? -6.942 26.802 -0.054 1.00 91.44 98 GLU A CA 1
ATOM 717 C C . GLU A 1 98 ? -6.132 26.445 1.199 1.00 91.44 98 GLU A C 1
ATOM 719 O O . GLU A 1 98 ? -5.848 27.307 2.034 1.00 91.44 98 GLU A O 1
ATOM 724 N N . ALA A 1 99 ? -5.832 25.159 1.391 1.00 88.88 99 ALA A N 1
ATOM 725 C CA . ALA A 1 99 ? -5.134 24.667 2.573 1.00 88.88 99 ALA A CA 1
ATOM 726 C C . ALA A 1 99 ? -3.623 24.932 2.509 1.00 88.88 99 ALA A C 1
ATOM 728 O O . ALA A 1 99 ? -3.036 25.278 3.534 1.00 88.88 99 ALA A O 1
ATOM 729 N N . ASP A 1 100 ? -3.028 24.780 1.324 1.00 91.94 100 ASP A N 1
ATOM 730 C CA . ASP A 1 100 ? -1.607 24.958 1.025 1.00 91.94 100 ASP A CA 1
ATOM 731 C C . ASP A 1 100 ? -1.405 25.392 -0.452 1.00 91.94 100 ASP A C 1
ATOM 733 O O . ASP A 1 100 ? -1.108 24.570 -1.333 1.00 91.94 100 ASP A O 1
ATOM 737 N N . PRO A 1 101 ? -1.557 26.697 -0.756 1.00 95.81 101 PRO A N 1
ATOM 738 C CA . PRO A 1 101 ? -1.405 27.220 -2.116 1.00 95.81 101 PRO A CA 1
ATOM 739 C C . PRO A 1 101 ? 0.015 27.055 -2.675 1.00 95.81 101 PRO A C 1
ATOM 741 O O . PRO A 1 101 ? 0.190 26.999 -3.893 1.00 95.81 101 PRO A O 1
ATOM 744 N N . VAL A 1 102 ? 1.034 26.958 -1.811 1.00 97.88 102 VAL A N 1
ATOM 745 C CA . VAL A 1 102 ? 2.427 26.750 -2.233 1.00 97.88 102 VAL A CA 1
ATOM 746 C C . VAL A 1 102 ? 2.590 25.339 -2.787 1.00 97.88 102 VAL A C 1
ATOM 748 O O . VAL A 1 102 ? 3.075 25.174 -3.907 1.00 97.88 102 VAL A O 1
ATOM 751 N N . MET A 1 103 ? 2.129 24.324 -2.051 1.00 97.62 103 MET A N 1
ATOM 752 C CA . MET A 1 103 ? 2.148 22.941 -2.529 1.00 97.62 103 MET A CA 1
ATOM 753 C C . MET A 1 103 ? 1.303 22.773 -3.795 1.00 97.62 103 MET A C 1
ATOM 755 O O . MET A 1 103 ? 1.732 22.122 -4.747 1.00 97.62 103 MET A O 1
ATOM 759 N N . TYR A 1 104 ? 0.124 23.399 -3.846 1.00 97.75 104 TYR A N 1
ATOM 760 C CA . TYR A 1 104 ? -0.705 23.385 -5.050 1.00 97.75 104 TYR A CA 1
ATOM 761 C C . TYR A 1 104 ? 0.028 23.964 -6.271 1.00 97.75 104 TYR A C 1
ATOM 763 O O . TYR A 1 104 ? -0.020 23.362 -7.346 1.00 97.75 104 TYR A O 1
ATOM 771 N N . GLY A 1 105 ? 0.752 25.078 -6.104 1.00 98.31 105 GLY A N 1
ATOM 772 C CA . GLY A 1 105 ? 1.590 25.669 -7.150 1.00 98.31 105 GLY A CA 1
ATOM 773 C C . GLY A 1 105 ? 2.641 24.693 -7.689 1.00 98.31 105 GLY A C 1
ATOM 774 O O . GLY A 1 105 ? 2.710 24.477 -8.899 1.00 98.31 105 GLY A O 1
ATOM 775 N N . LEU A 1 106 ? 3.375 24.014 -6.799 1.00 98.56 106 LEU A N 1
ATOM 776 C CA . LEU A 1 106 ? 4.377 23.007 -7.177 1.00 98.56 106 LEU A CA 1
ATOM 777 C C . LEU A 1 106 ? 3.766 21.827 -7.952 1.00 98.56 106 LEU A C 1
ATOM 779 O O . LEU A 1 106 ? 4.357 21.348 -8.920 1.00 98.56 106 LEU A O 1
ATOM 783 N N . LEU A 1 107 ? 2.558 21.382 -7.587 1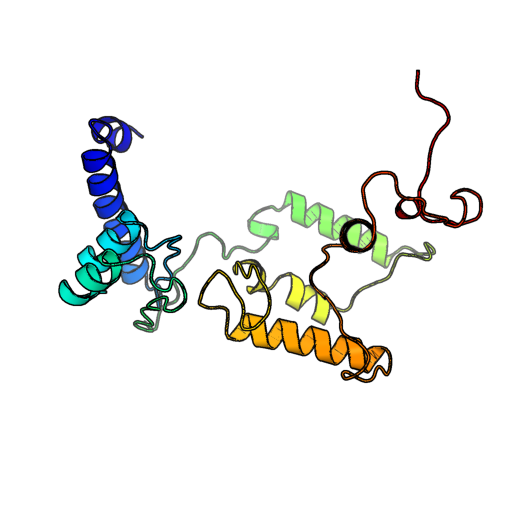.00 98.19 107 LEU A N 1
ATOM 784 C CA . LEU A 1 107 ? 1.854 20.342 -8.345 1.00 98.19 107 LEU A CA 1
ATOM 785 C C . LEU A 1 107 ? 1.488 20.799 -9.762 1.00 98.19 107 LEU A C 1
ATOM 787 O O . LEU A 1 107 ? 1.553 19.997 -10.696 1.00 98.19 107 LEU A O 1
ATOM 791 N N . GLN A 1 108 ? 1.115 22.071 -9.951 1.00 98.38 108 GLN A N 1
ATOM 792 C CA . GLN A 1 108 ? 0.854 22.602 -11.292 1.00 98.38 108 GLN A CA 1
ATOM 793 C C . GLN A 1 108 ? 2.138 22.700 -12.122 1.00 98.38 108 GLN A C 1
ATOM 795 O O . GLN A 1 108 ? 2.103 22.424 -13.323 1.00 98.38 108 GLN A O 1
ATOM 800 N N . GLU A 1 109 ? 3.267 23.059 -11.510 1.00 98.56 109 GLU A N 1
ATOM 801 C CA . GLU A 1 109 ? 4.571 23.069 -12.180 1.00 98.56 109 GLU A CA 1
ATOM 802 C C . GLU A 1 109 ? 4.969 21.668 -12.666 1.00 98.56 109 GLU A C 1
ATOM 804 O O . GLU A 1 109 ? 5.256 21.501 -13.853 1.00 98.56 109 GLU A O 1
ATOM 809 N N . GLU A 1 110 ? 4.889 20.644 -11.809 1.00 98.44 110 GLU A N 1
ATOM 810 C CA . GLU A 1 110 ? 5.225 19.265 -12.197 1.00 98.44 110 GLU A CA 1
ATOM 811 C C . GLU A 1 110 ? 4.250 18.704 -13.239 1.00 98.44 110 GLU A C 1
ATOM 813 O O . GLU A 1 110 ? 4.666 18.088 -14.222 1.00 98.44 110 GLU A O 1
ATOM 818 N N . LYS A 1 111 ? 2.947 18.984 -13.104 1.00 97.50 111 LYS A N 1
ATOM 819 C CA . LYS A 1 111 ? 1.958 18.632 -14.131 1.00 97.50 111 LYS A CA 1
ATOM 820 C C . LYS A 1 111 ? 2.317 19.253 -15.482 1.00 97.50 111 LYS A C 1
ATOM 822 O O . LYS A 1 111 ? 2.240 18.583 -16.510 1.00 97.50 111 LYS A O 1
ATOM 827 N N . ASN A 1 112 ? 2.709 20.527 -15.498 1.00 98.06 112 ASN A N 1
ATOM 828 C CA . ASN A 1 112 ? 3.119 21.210 -16.723 1.00 98.06 112 ASN A CA 1
ATOM 829 C C . ASN A 1 112 ? 4.412 20.633 -17.305 1.00 98.06 112 ASN A C 1
ATOM 831 O O . ASN A 1 112 ? 4.509 20.546 -18.530 1.00 98.06 112 ASN A O 1
ATOM 835 N N . ARG A 1 113 ? 5.374 20.224 -16.463 1.00 98.06 113 ARG A N 1
ATOM 836 C CA . ARG A 1 113 ? 6.579 19.508 -16.902 1.00 98.06 113 ARG A CA 1
ATOM 837 C C . ARG A 1 113 ? 6.185 18.221 -17.622 1.00 98.06 113 ARG A C 1
ATOM 839 O O . ARG A 1 113 ? 6.487 18.083 -18.801 1.00 98.06 113 ARG A O 1
ATOM 846 N N . GLN A 1 114 ? 5.435 17.339 -16.959 1.00 97.88 114 GLN A N 1
ATOM 847 C CA . GLN A 1 114 ? 5.009 16.050 -17.519 1.00 97.88 114 GLN A CA 1
ATOM 848 C C . GLN A 1 114 ? 4.241 16.208 -18.837 1.00 97.88 114 GLN A C 1
ATOM 850 O O . GLN A 1 114 ? 4.531 15.523 -19.810 1.00 97.88 114 GLN A O 1
ATOM 855 N N . MET A 1 115 ? 3.309 17.164 -18.909 1.00 95.75 115 MET A N 1
ATOM 856 C CA . MET A 1 115 ? 2.501 17.419 -20.111 1.00 95.75 115 MET A CA 1
ATOM 857 C C . MET A 1 115 ? 3.302 17.959 -21.306 1.00 95.75 115 MET A C 1
ATOM 859 O O . MET A 1 115 ? 2.806 17.933 -22.432 1.00 95.75 115 MET A O 1
ATOM 863 N N . ARG A 1 116 ? 4.501 18.504 -21.075 1.00 96.31 116 ARG A N 1
ATOM 864 C CA . ARG A 1 116 ? 5.347 19.133 -22.105 1.00 96.31 116 ARG A CA 1
ATOM 865 C C . ARG A 1 116 ? 6.653 18.376 -22.346 1.00 96.31 116 ARG A C 1
ATOM 867 O O . ARG A 1 116 ? 7.471 18.827 -23.145 1.00 96.31 116 ARG A O 1
ATOM 874 N N . SER A 1 117 ? 6.845 17.246 -21.674 1.00 93.50 117 SER A N 1
ATOM 875 C CA . SER A 1 117 ? 8.028 16.403 -21.785 1.00 93.50 117 SER A CA 1
ATOM 876 C C . SER A 1 117 ? 7.722 15.144 -22.587 1.00 93.50 117 SER A C 1
ATOM 878 O O . SER A 1 117 ? 6.652 14.551 -22.475 1.00 93.50 117 SER A O 1
ATOM 880 N N . ILE A 1 118 ? 8.698 14.712 -23.384 1.00 95.81 118 ILE A N 1
ATOM 881 C CA . ILE A 1 118 ? 8.733 13.342 -23.893 1.00 95.81 118 ILE A CA 1
ATOM 882 C C . ILE A 1 118 ? 9.473 12.526 -22.835 1.00 95.81 118 ILE A C 1
ATOM 884 O O . ILE A 1 118 ? 10.692 12.637 -22.717 1.00 95.81 118 ILE A O 1
ATOM 888 N N . GLU A 1 119 ? 8.728 11.763 -22.041 1.00 94.44 119 GLU A N 1
ATOM 889 C CA . GLU A 1 119 ? 9.290 10.958 -20.956 1.00 94.44 119 GLU A CA 1
ATOM 890 C C . GLU A 1 119 ? 9.843 9.640 -21.518 1.00 94.44 119 GLU A C 1
ATOM 892 O O . GLU A 1 119 ? 9.105 8.841 -22.097 1.00 94.44 119 GLU A O 1
ATOM 897 N N . LEU A 1 120 ? 11.162 9.448 -21.410 1.00 96.69 120 LEU A N 1
ATOM 898 C CA . LEU A 1 120 ? 11.895 8.307 -21.991 1.00 96.69 120 LEU A CA 1
ATOM 899 C C . LEU A 1 120 ? 12.573 7.437 -20.924 1.00 96.69 120 LEU A C 1
ATOM 901 O O . LEU A 1 120 ? 13.362 6.544 -21.243 1.00 96.69 120 LEU A O 1
ATOM 905 N N . ILE A 1 121 ? 12.277 7.690 -19.651 1.00 97.00 121 ILE A N 1
ATOM 906 C CA . ILE A 1 121 ? 12.741 6.867 -18.541 1.00 97.00 121 ILE A CA 1
ATOM 907 C C . ILE A 1 121 ? 11.916 5.575 -18.525 1.00 97.00 121 ILE A C 1
ATOM 909 O O . ILE A 1 121 ? 10.727 5.583 -18.232 1.00 97.00 121 ILE A O 1
ATOM 913 N N . ALA A 1 122 ? 12.558 4.440 -18.816 1.00 97.19 122 ALA A N 1
ATOM 914 C CA . ALA A 1 122 ? 11.886 3.147 -19.005 1.00 97.19 122 ALA A CA 1
ATOM 915 C C . ALA A 1 122 ? 11.067 2.644 -17.797 1.00 97.19 122 ALA A C 1
ATOM 917 O O . ALA A 1 122 ? 10.195 1.794 -17.959 1.00 97.19 122 ALA A O 1
ATOM 918 N N . SER A 1 123 ? 11.367 3.123 -16.589 1.00 96.81 123 SER A N 1
ATOM 919 C CA . SER A 1 123 ? 10.653 2.762 -15.359 1.00 96.81 123 SER A CA 1
ATOM 920 C C . SER A 1 123 ? 9.503 3.706 -15.007 1.00 96.81 123 SER A C 1
ATOM 922 O O . SER A 1 123 ? 8.765 3.419 -14.066 1.00 96.81 123 SER A O 1
ATOM 924 N N . GLU A 1 124 ? 9.368 4.837 -15.698 1.00 97.44 124 GLU A N 1
ATOM 925 C CA . GLU A 1 124 ? 8.290 5.792 -15.457 1.00 97.44 124 GLU A CA 1
ATOM 926 C C . GLU A 1 124 ? 7.071 5.487 -16.326 1.00 97.44 124 GLU A C 1
ATOM 928 O O . GLU A 1 124 ? 7.161 4.894 -17.401 1.00 97.44 124 GLU A O 1
ATOM 933 N N . ASN A 1 125 ? 5.896 5.864 -15.824 1.00 97.12 125 ASN A N 1
ATOM 934 C CA . ASN A 1 125 ? 4.633 5.717 -16.532 1.00 97.12 125 ASN A CA 1
ATOM 935 C C . ASN A 1 125 ? 3.598 6.706 -15.976 1.00 97.12 125 ASN A C 1
ATOM 937 O O . ASN A 1 125 ? 3.713 7.169 -14.840 1.00 97.12 125 ASN A O 1
ATOM 941 N N . PHE A 1 126 ? 2.548 6.978 -16.746 1.00 96.88 126 PHE A N 1
ATOM 942 C CA . PHE A 1 126 ? 1.427 7.805 -16.316 1.00 96.88 126 PHE A CA 1
ATOM 943 C C . PHE A 1 126 ? 0.278 6.920 -15.840 1.00 96.88 126 PHE A C 1
ATOM 945 O O . PHE A 1 126 ? -0.321 6.167 -16.608 1.00 96.88 126 PHE A O 1
ATOM 952 N N . THR A 1 127 ? -0.040 7.006 -14.551 1.00 97.81 127 THR A N 1
ATOM 953 C CA . THR A 1 127 ? -1.158 6.250 -13.982 1.00 97.81 127 THR A CA 1
ATOM 954 C C . THR A 1 127 ? -2.512 6.825 -14.411 1.00 97.81 127 THR A C 1
ATOM 956 O O . THR A 1 127 ? -2.637 7.988 -14.798 1.00 97.81 127 THR A O 1
ATOM 959 N N . SER A 1 128 ? -3.561 6.007 -14.326 1.00 98.19 128 SER A N 1
ATOM 960 C CA . SER A 1 128 ? -4.915 6.445 -14.663 1.00 98.19 128 SER A CA 1
ATOM 961 C C . SER A 1 128 ? -5.518 7.331 -13.570 1.00 98.19 128 SER A C 1
ATOM 963 O O . SER A 1 128 ? -5.231 7.186 -12.379 1.00 98.19 128 SER A O 1
ATOM 965 N N . ARG A 1 129 ? -6.450 8.205 -13.964 1.00 97.62 129 ARG A N 1
ATOM 966 C CA . ARG A 1 129 ? -7.226 9.023 -13.022 1.00 97.62 129 ARG A CA 1
ATOM 967 C C . ARG A 1 129 ? -7.972 8.183 -11.982 1.00 97.62 129 ARG A C 1
ATOM 969 O O . ARG A 1 129 ? -7.977 8.551 -10.816 1.00 97.62 129 ARG A O 1
ATOM 976 N N . ALA A 1 130 ? -8.532 7.042 -12.384 1.00 98.38 130 ALA A N 1
ATOM 977 C CA . ALA A 1 130 ? -9.243 6.142 -11.476 1.00 98.38 130 ALA A CA 1
ATOM 978 C C . ALA A 1 130 ? -8.335 5.604 -10.351 1.00 98.38 130 ALA A C 1
ATOM 980 O O . ALA A 1 130 ? -8.768 5.486 -9.206 1.00 98.38 130 ALA A O 1
ATOM 981 N N . VAL A 1 131 ? -7.061 5.322 -10.652 1.00 98.31 131 VAL A N 1
ATOM 982 C CA . VAL A 1 131 ? -6.079 4.905 -9.636 1.00 98.31 131 VAL A CA 1
ATOM 983 C C . VAL A 1 131 ? -5.769 6.056 -8.677 1.00 98.31 131 VAL A C 1
ATOM 985 O O . VAL A 1 131 ? -5.762 5.845 -7.466 1.00 98.31 131 VAL A O 1
ATOM 988 N N . MET A 1 132 ? -5.573 7.275 -9.193 1.00 97.12 132 MET A N 1
ATOM 989 C CA . MET A 1 132 ? -5.327 8.461 -8.358 1.00 97.12 132 MET A CA 1
ATOM 990 C C . MET A 1 132 ? -6.507 8.778 -7.428 1.00 97.12 132 MET A C 1
ATOM 992 O O . MET A 1 132 ? -6.293 9.075 -6.256 1.00 97.12 132 MET A O 1
ATOM 996 N N . GLU A 1 133 ? -7.746 8.666 -7.920 1.00 97.25 133 GLU A N 1
ATOM 997 C CA . GLU A 1 133 ? -8.961 8.863 -7.115 1.00 97.25 133 GLU A CA 1
ATOM 998 C C . GLU A 1 133 ? -9.056 7.851 -5.964 1.00 97.25 133 GLU A C 1
ATOM 1000 O O . GLU A 1 133 ? -9.410 8.218 -4.845 1.00 97.25 133 GLU A O 1
ATOM 1005 N N . CYS A 1 134 ? -8.686 6.590 -6.208 1.00 97.06 134 CYS A N 1
ATOM 1006 C CA . CYS A 1 134 ? -8.641 5.569 -5.163 1.00 97.06 134 CYS A CA 1
ATOM 1007 C C . CYS A 1 134 ? -7.543 5.856 -4.122 1.00 97.06 134 CYS A C 1
ATOM 1009 O O . CYS A 1 134 ? -7.788 5.743 -2.920 1.00 97.06 134 CYS A O 1
ATOM 1011 N N . LEU A 1 135 ? -6.349 6.268 -4.566 1.00 96.94 135 LEU A N 1
ATOM 1012 C CA . LEU A 1 135 ? -5.208 6.533 -3.683 1.00 96.94 135 LEU A CA 1
ATOM 1013 C C . LEU A 1 135 ? -5.456 7.727 -2.744 1.00 96.94 135 LEU A C 1
ATOM 1015 O O . LEU A 1 135 ? -5.043 7.692 -1.591 1.00 96.94 135 LEU A O 1
ATOM 1019 N N . GLY A 1 136 ? -6.174 8.752 -3.214 1.00 94.12 136 GLY A N 1
ATOM 1020 C CA . GLY A 1 136 ? -6.594 9.911 -2.415 1.00 94.12 136 GLY A CA 1
ATOM 1021 C C . GLY A 1 136 ? -7.902 9.719 -1.636 1.00 94.12 136 GLY A C 1
ATOM 1022 O O . GLY A 1 136 ? -8.509 10.703 -1.216 1.00 94.12 136 GLY A O 1
ATOM 1023 N N . SER A 1 137 ? -8.388 8.484 -1.493 1.00 95.19 137 SER A N 1
ATOM 1024 C CA . SER A 1 137 ? -9.686 8.198 -0.874 1.00 95.19 137 SER A CA 1
ATOM 1025 C C . SER A 1 137 ? -9.611 8.010 0.647 1.00 95.19 137 SER A C 1
ATOM 1027 O O . SER A 1 137 ? -8.548 7.984 1.267 1.00 95.19 137 SER A O 1
ATOM 1029 N N . ILE A 1 138 ? -10.778 7.794 1.262 1.00 92.00 138 ILE A N 1
ATOM 1030 C CA . ILE A 1 138 ? -10.927 7.550 2.704 1.00 92.00 138 ILE A CA 1
ATOM 1031 C C . ILE A 1 138 ? -10.216 6.288 3.215 1.00 92.00 138 ILE A C 1
ATOM 1033 O O . ILE A 1 138 ? -10.123 6.104 4.428 1.00 92.00 138 ILE A O 1
ATOM 1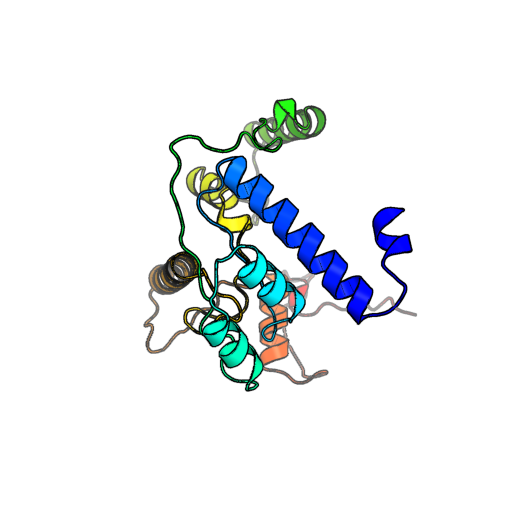037 N N . LEU A 1 139 ? -9.731 5.412 2.325 1.00 95.75 139 LEU A N 1
ATOM 1038 C CA . LEU A 1 139 ? -9.045 4.179 2.715 1.00 95.75 139 LEU A CA 1
ATOM 1039 C C . LEU A 1 139 ? -7.790 4.462 3.551 1.00 95.75 139 LEU A C 1
ATOM 1041 O O . LEU A 1 139 ? -7.470 3.678 4.440 1.00 95.75 139 LEU A O 1
ATOM 1045 N N . THR A 1 140 ? -7.155 5.624 3.356 1.00 93.81 140 THR A N 1
ATOM 1046 C CA . THR A 1 140 ? -5.999 6.063 4.155 1.00 93.81 140 THR A CA 1
ATOM 1047 C C . THR A 1 140 ? -6.292 6.212 5.652 1.00 93.81 140 THR A C 1
ATOM 1049 O O . THR A 1 140 ? -5.362 6.269 6.451 1.00 93.81 140 THR A O 1
ATOM 1052 N N . ASN A 1 141 ? -7.564 6.293 6.052 1.00 89.06 141 ASN A N 1
ATOM 1053 C CA . ASN A 1 141 ? -7.949 6.506 7.446 1.00 89.06 141 ASN A CA 1
ATOM 1054 C C . ASN A 1 141 ? -7.980 5.207 8.262 1.00 89.06 141 ASN A C 1
ATOM 1056 O O . ASN A 1 141 ? -8.139 5.263 9.483 1.00 89.06 141 ASN A O 1
ATOM 1060 N N . LYS A 1 142 ? -7.902 4.033 7.615 1.00 90.69 142 LYS A N 1
ATOM 1061 C CA . LYS A 1 142 ? -8.112 2.754 8.294 1.00 90.69 142 LYS A CA 1
ATOM 1062 C C . LYS A 1 142 ? -6.803 2.029 8.583 1.00 90.69 142 LYS A C 1
ATOM 1064 O O . LYS A 1 142 ? -6.027 1.728 7.686 1.00 90.69 142 LYS A O 1
ATOM 1069 N N . TYR A 1 143 ? -6.626 1.661 9.849 1.00 92.19 143 TYR A N 1
ATOM 1070 C CA . TYR A 1 143 ? -5.590 0.726 10.278 1.00 92.19 143 TYR A CA 1
ATOM 1071 C C . TYR A 1 143 ? -6.097 -0.720 10.157 1.00 92.19 143 TYR A C 1
ATOM 1073 O O . TYR A 1 143 ? -7.138 -1.072 10.732 1.00 92.19 143 TYR A O 1
ATOM 1081 N N . SER A 1 144 ? -5.384 -1.553 9.400 1.00 94.44 144 SER A N 1
ATOM 1082 C CA . SER A 1 144 ? -5.812 -2.911 9.028 1.00 94.44 144 SER A CA 1
ATOM 1083 C C . SER A 1 144 ? -4.686 -3.943 9.144 1.00 94.44 144 SER A C 1
ATOM 1085 O O . SER A 1 144 ? -4.508 -4.787 8.266 1.00 94.44 144 SER A O 1
ATOM 1087 N N . GLU A 1 145 ? -3.914 -3.878 10.227 1.00 92.50 145 GLU A N 1
ATOM 1088 C CA . GLU A 1 145 ? -2.838 -4.838 10.495 1.00 92.50 145 GLU A CA 1
ATOM 1089 C C . GLU A 1 145 ? -3.358 -6.281 10.533 1.00 92.50 145 GLU A C 1
ATOM 1091 O O . GLU A 1 145 ? -4.439 -6.562 11.069 1.00 92.50 145 GLU A O 1
ATOM 1096 N N . GLY A 1 146 ? -2.558 -7.194 9.987 1.00 93.69 146 GLY A N 1
ATOM 1097 C CA . GLY A 1 146 ? -2.904 -8.599 9.810 1.00 93.69 146 GLY A CA 1
ATOM 1098 C C . GLY A 1 146 ? -3.346 -8.913 8.381 1.00 93.69 146 GLY A C 1
ATOM 1099 O O . GLY A 1 146 ? -3.046 -8.183 7.434 1.00 93.69 146 GLY A O 1
ATOM 1100 N N . GLN A 1 147 ? -4.046 -10.031 8.225 1.00 96.75 147 GLN A N 1
ATOM 1101 C CA . GLN A 1 147 ? -4.587 -10.496 6.945 1.00 96.75 147 GLN A CA 1
ATOM 1102 C C . GLN A 1 147 ? -6.122 -10.448 6.967 1.00 96.75 147 GLN A C 1
ATOM 1104 O O . GLN A 1 147 ? -6.705 -10.398 8.053 1.00 96.75 147 GLN A O 1
ATOM 1109 N N . PRO A 1 148 ? -6.799 -10.480 5.805 1.00 95.62 148 PRO A N 1
ATOM 1110 C CA . PRO A 1 148 ? -8.251 -10.619 5.751 1.00 95.62 148 PRO A CA 1
ATOM 1111 C C . PRO A 1 148 ? -8.744 -11.779 6.625 1.00 95.62 148 PRO A C 1
ATOM 1113 O O . PRO A 1 148 ? -8.153 -12.859 6.606 1.00 95.62 148 PRO A O 1
ATOM 1116 N N . ASN A 1 149 ? -9.803 -11.553 7.407 1.00 89.19 149 ASN A N 1
ATOM 1117 C CA . ASN A 1 149 ? -10.343 -12.473 8.425 1.00 89.19 149 ASN A CA 1
ATOM 1118 C C . ASN A 1 149 ? -9.403 -12.808 9.607 1.00 89.19 149 ASN A C 1
ATOM 1120 O O . ASN A 1 149 ? -9.763 -13.593 10.482 1.00 89.19 149 ASN A O 1
ATOM 1124 N N . ALA A 1 150 ? -8.216 -12.206 9.664 1.00 91.94 150 ALA A N 1
ATOM 1125 C CA . ALA A 1 150 ? -7.216 -12.373 10.718 1.00 91.94 150 ALA A CA 1
ATOM 1126 C C . ALA A 1 150 ? -6.588 -11.014 11.073 1.00 91.94 150 ALA A C 1
ATOM 1128 O O . ALA A 1 150 ? -5.366 -10.849 11.099 1.0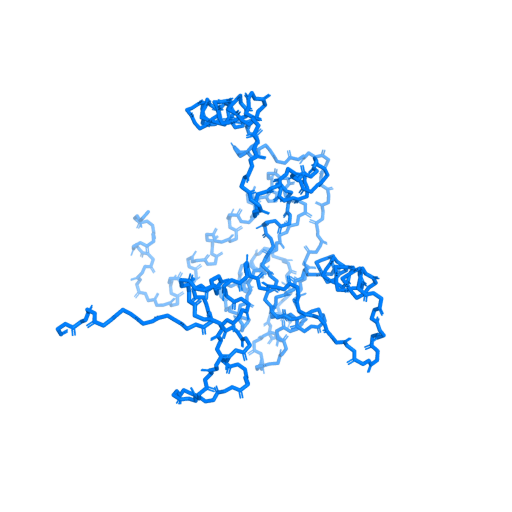0 91.94 150 ALA A O 1
ATOM 1129 N N . ARG A 1 151 ? -7.447 -10.010 11.280 1.00 87.69 151 ARG A N 1
ATOM 1130 C CA . ARG A 1 151 ? -7.048 -8.649 11.649 1.00 87.69 151 ARG A CA 1
ATOM 1131 C C . ARG A 1 151 ? -6.862 -8.530 13.155 1.00 87.69 151 ARG A C 1
ATOM 1133 O O . ARG A 1 151 ? -7.632 -9.100 13.922 1.00 87.69 151 ARG A O 1
ATOM 1140 N N . TYR A 1 152 ? -5.902 -7.705 13.560 1.00 77.81 152 TYR A N 1
ATOM 1141 C CA . TYR A 1 152 ? -5.745 -7.303 14.963 1.00 77.81 152 TYR A CA 1
ATOM 1142 C C . TYR A 1 152 ? -6.772 -6.241 15.389 1.00 77.81 152 TYR A C 1
ATOM 1144 O O . TYR A 1 152 ? -7.028 -6.067 16.576 1.00 77.81 152 TYR A O 1
ATOM 1152 N N . TYR A 1 153 ? -7.373 -5.541 14.420 1.00 76.06 153 TYR A N 1
ATOM 1153 C CA . TYR A 1 153 ? -8.299 -4.428 14.635 1.00 76.06 153 TYR A CA 1
ATOM 1154 C C . TYR A 1 153 ? -9.667 -4.737 14.011 1.00 76.06 153 TYR A C 1
ATOM 1156 O O . TYR A 1 153 ? -9.735 -5.247 12.889 1.00 76.06 153 TYR A O 1
ATOM 1164 N N . GLY A 1 154 ? -10.756 -4.359 14.685 1.00 77.38 154 GLY A N 1
ATOM 1165 C CA . GLY A 1 154 ? -12.115 -4.431 14.127 1.00 77.38 154 GLY A CA 1
ATOM 1166 C C . GLY A 1 154 ? -12.423 -3.344 13.080 1.00 77.38 154 GLY A C 1
ATOM 1167 O O . GLY A 1 154 ? -11.593 -2.467 12.797 1.00 77.38 154 GLY A O 1
ATOM 1168 N N . GLY A 1 155 ? -13.624 -3.412 12.491 1.00 82.81 155 GLY A N 1
ATOM 1169 C CA . GLY A 1 155 ? -14.121 -2.447 11.498 1.00 82.81 155 GLY A CA 1
ATOM 1170 C C . GLY A 1 155 ? -13.456 -2.556 10.119 1.00 82.81 155 GLY A C 1
ATOM 1171 O O . GLY A 1 155 ? -13.333 -1.557 9.411 1.00 82.81 155 GLY A O 1
ATOM 1172 N N . ASN A 1 156 ? -12.919 -3.731 9.777 1.00 87.81 156 ASN A N 1
ATOM 1173 C CA . ASN A 1 156 ? -12.181 -3.991 8.535 1.00 87.81 156 ASN A CA 1
ATOM 1174 C C . ASN A 1 156 ? -13.003 -4.785 7.504 1.00 87.81 156 ASN A C 1
ATOM 1176 O O . ASN A 1 156 ? -12.455 -5.251 6.515 1.00 87.81 156 ASN A O 1
ATOM 1180 N N . GLU A 1 157 ? -14.320 -4.907 7.675 1.00 91.56 157 GLU A N 1
ATOM 1181 C CA . GLU A 1 157 ? -15.192 -5.744 6.839 1.00 91.56 157 GLU A CA 1
ATOM 1182 C C . GLU A 1 157 ? -15.162 -5.320 5.363 1.00 91.56 157 GLU A C 1
ATOM 1184 O O . GLU A 1 157 ? -15.242 -6.152 4.460 1.00 91.56 157 GLU A O 1
ATOM 1189 N N . VAL A 1 158 ? -15.046 -4.014 5.100 1.00 94.44 158 VAL A N 1
ATOM 1190 C CA . VAL A 1 158 ? -14.894 -3.476 3.739 1.00 94.44 158 VAL A CA 1
ATOM 1191 C C . VAL A 1 158 ? -13.440 -3.554 3.270 1.00 94.44 158 VAL A C 1
ATOM 1193 O O . VAL A 1 158 ? -13.202 -3.862 2.104 1.00 94.44 158 VAL A O 1
ATOM 1196 N N . ILE A 1 159 ? -12.469 -3.335 4.162 1.00 97.50 159 ILE A N 1
ATOM 1197 C CA . ILE A 1 159 ? -11.040 -3.436 3.826 1.00 97.50 159 ILE A CA 1
ATOM 1198 C C . ILE A 1 159 ? -10.676 -4.858 3.398 1.00 97.50 159 ILE A C 1
ATOM 1200 O O . ILE A 1 159 ? -9.962 -5.037 2.418 1.00 97.50 159 ILE A O 1
ATOM 1204 N N . ASP A 1 160 ? -11.230 -5.871 4.058 1.00 97.75 160 ASP A N 1
ATOM 1205 C CA . ASP A 1 160 ? -11.024 -7.276 3.716 1.00 97.75 160 ASP A CA 1
ATOM 1206 C C . ASP A 1 160 ? -11.571 -7.605 2.324 1.00 97.75 160 ASP A C 1
ATOM 1208 O O . ASP A 1 160 ? -10.902 -8.286 1.549 1.00 97.75 160 ASP A O 1
ATOM 1212 N N . LYS A 1 161 ? -12.739 -7.056 1.957 1.00 98.44 161 LYS A N 1
ATOM 1213 C CA . LYS A 1 161 ? -13.280 -7.179 0.591 1.00 98.44 161 LYS A CA 1
ATOM 1214 C C . LYS A 1 161 ? -12.351 -6.540 -0.440 1.00 98.44 161 LYS A C 1
ATOM 1216 O O . LYS A 1 161 ? -12.147 -7.116 -1.503 1.00 98.44 161 LYS A O 1
ATOM 1221 N N . ILE A 1 162 ? -11.791 -5.369 -0.134 1.00 98.50 162 ILE A N 1
ATOM 1222 C CA . ILE A 1 162 ? -10.872 -4.650 -1.028 1.00 98.50 162 ILE A CA 1
ATOM 1223 C C . ILE A 1 162 ? -9.562 -5.424 -1.199 1.00 98.50 162 ILE A C 1
ATOM 1225 O O . ILE A 1 162 ? -9.107 -5.608 -2.327 1.00 98.50 162 ILE A O 1
ATOM 1229 N N . GLU A 1 163 ? -8.965 -5.896 -0.105 1.00 98.69 163 GLU A N 1
ATOM 1230 C CA . GLU A 1 163 ? -7.703 -6.632 -0.160 1.00 98.69 163 GLU A CA 1
ATOM 1231 C C . GLU A 1 163 ? -7.870 -7.973 -0.884 1.00 98.69 163 GLU A C 1
ATOM 1233 O O . GLU A 1 163 ? -7.044 -8.302 -1.733 1.00 98.69 163 GLU A O 1
ATOM 1238 N N . ASN A 1 164 ? -8.955 -8.713 -0.627 1.00 98.56 164 ASN A N 1
ATOM 1239 C CA . ASN A 1 164 ? -9.242 -9.953 -1.352 1.00 98.56 164 ASN A CA 1
ATOM 1240 C C . ASN A 1 164 ? -9.484 -9.689 -2.843 1.00 98.56 164 ASN A C 1
ATOM 1242 O O . ASN A 1 164 ? -8.858 -10.335 -3.673 1.00 98.56 164 ASN A O 1
ATOM 1246 N N . LEU A 1 165 ? -10.260 -8.659 -3.198 1.00 98.69 165 LEU A N 1
ATOM 1247 C CA . LEU A 1 165 ? -10.444 -8.269 -4.599 1.00 98.69 165 LEU A CA 1
ATOM 1248 C C . LEU A 1 165 ? -9.112 -7.933 -5.290 1.00 98.69 165 LEU A C 1
ATOM 1250 O O . LEU A 1 165 ? -8.928 -8.239 -6.468 1.00 98.69 165 LEU A O 1
ATOM 1254 N N . CYS A 1 166 ? -8.186 -7.285 -4.579 1.00 98.69 166 CYS A N 1
ATOM 1255 C CA . CYS A 1 166 ? -6.852 -6.983 -5.092 1.00 98.69 166 CYS A CA 1
ATOM 1256 C C . CYS A 1 166 ? -6.043 -8.266 -5.341 1.00 98.69 166 CYS A C 1
ATOM 1258 O O . CYS A 1 166 ? -5.446 -8.404 -6.407 1.00 98.69 166 CYS A O 1
ATOM 1260 N N . LYS A 1 167 ? -6.072 -9.218 -4.398 1.00 98.62 167 LYS A N 1
ATOM 1261 C CA . LYS A 1 167 ? -5.415 -10.528 -4.532 1.00 98.62 167 LYS A CA 1
ATOM 1262 C C . LYS A 1 167 ? -5.977 -11.319 -5.715 1.00 98.62 167 LYS A C 1
ATOM 1264 O O . LYS A 1 167 ? -5.203 -11.747 -6.568 1.00 98.62 167 LYS A O 1
ATOM 1269 N N . ASP A 1 168 ? -7.299 -11.421 -5.818 1.00 98.56 168 ASP A N 1
ATOM 1270 C CA . ASP A 1 168 ? -7.981 -12.152 -6.891 1.00 98.56 168 ASP A CA 1
ATOM 1271 C C . ASP A 1 168 ? -7.621 -11.572 -8.264 1.00 98.56 168 ASP A C 1
ATOM 1273 O O . ASP A 1 168 ? -7.225 -12.290 -9.183 1.00 98.56 168 ASP A O 1
ATOM 1277 N N . ARG A 1 169 ? -7.680 -10.239 -8.396 1.00 98.75 169 ARG A N 1
ATOM 1278 C CA . ARG A 1 169 ? -7.312 -9.547 -9.639 1.00 98.75 169 ARG A CA 1
ATOM 1279 C C . ARG A 1 169 ? -5.830 -9.668 -9.966 1.00 98.75 169 ARG A C 1
ATOM 1281 O O . ARG A 1 169 ? -5.493 -9.720 -11.144 1.00 98.75 169 ARG A O 1
ATOM 1288 N N . ALA A 1 170 ? -4.951 -9.707 -8.966 1.00 98.75 170 ALA A N 1
ATOM 1289 C CA . ALA A 1 170 ? -3.527 -9.921 -9.192 1.00 98.75 170 ALA A CA 1
ATOM 1290 C C . ALA A 1 170 ? -3.274 -11.321 -9.764 1.00 98.75 170 ALA A C 1
ATOM 1292 O O . ALA A 1 170 ? -2.594 -11.438 -10.777 1.00 98.75 170 ALA A O 1
ATOM 1293 N N . LEU A 1 171 ? -3.872 -12.368 -9.188 1.00 98.75 171 LEU A N 1
ATOM 1294 C CA . LEU A 1 171 ? -3.758 -13.727 -9.731 1.00 98.75 171 LEU A CA 1
ATOM 1295 C C . LEU A 1 171 ? -4.333 -13.817 -11.150 1.00 98.75 171 LEU A C 1
ATOM 1297 O O . LEU A 1 171 ? -3.679 -14.355 -12.042 1.00 98.75 171 LEU A O 1
ATOM 1301 N N . GLN A 1 172 ? -5.502 -13.214 -11.386 1.00 98.69 172 GLN A N 1
ATOM 1302 C CA . GLN A 1 172 ? -6.128 -13.171 -12.708 1.00 98.69 172 GLN A CA 1
ATOM 1303 C C . GLN A 1 172 ? -5.261 -12.444 -13.747 1.00 98.69 172 GLN A C 1
ATOM 1305 O O . GLN A 1 172 ? -5.152 -12.903 -14.881 1.00 98.69 172 GLN A O 1
ATOM 1310 N N . ALA A 1 173 ? -4.635 -11.321 -13.383 1.00 98.62 173 ALA A N 1
ATOM 1311 C CA . ALA A 1 173 ? -3.808 -10.533 -14.298 1.00 98.62 173 ALA A CA 1
ATOM 1312 C C . ALA A 1 173 ? -2.587 -11.305 -14.826 1.00 98.62 173 ALA A C 1
ATOM 1314 O O . ALA A 1 173 ? -2.103 -11.002 -15.915 1.00 98.62 173 ALA A O 1
ATOM 1315 N N . PHE A 1 174 ? -2.110 -12.296 -14.070 1.00 98.50 174 PHE A N 1
ATOM 1316 C CA . PHE A 1 174 ? -0.989 -13.161 -14.441 1.00 98.50 174 PHE A CA 1
ATOM 1317 C C . PHE A 1 174 ? -1.419 -14.587 -14.830 1.00 98.50 174 PHE A C 1
ATOM 1319 O O . PHE A 1 174 ? -0.554 -15.447 -14.974 1.00 98.50 174 PHE A O 1
ATOM 1326 N N . ASP A 1 175 ? -2.724 -14.835 -15.007 1.00 98.44 175 ASP A N 1
ATOM 1327 C CA . ASP A 1 175 ? -3.300 -16.144 -15.363 1.00 98.44 175 ASP A CA 1
ATOM 1328 C C . ASP A 1 175 ? -2.858 -17.283 -14.419 1.00 98.44 175 ASP A C 1
ATOM 1330 O O . ASP A 1 175 ? -2.420 -18.359 -14.832 1.00 98.44 175 ASP A O 1
ATOM 1334 N N . LEU A 1 176 ? -2.911 -17.020 -13.109 1.00 98.56 176 LEU A N 1
ATOM 1335 C CA . LEU A 1 176 ? -2.436 -17.942 -12.078 1.00 98.56 176 LEU A CA 1
ATOM 1336 C C . LEU A 1 176 ? -3.585 -18.710 -11.413 1.00 98.56 176 LEU A C 1
ATOM 1338 O O . LEU A 1 176 ? -4.572 -18.132 -10.965 1.00 98.56 176 LEU A O 1
ATOM 1342 N N . ASP A 1 177 ? -3.405 -20.025 -11.276 1.00 97.44 177 ASP A N 1
ATOM 1343 C CA . ASP A 1 177 ? -4.283 -20.904 -10.494 1.00 97.44 177 ASP A CA 1
ATOM 1344 C C . ASP A 1 177 ? -4.105 -20.642 -8.989 1.00 97.44 177 ASP A C 1
ATOM 1346 O O . ASP A 1 177 ? -3.036 -20.904 -8.428 1.00 97.44 177 ASP A O 1
ATOM 1350 N N . GLU A 1 178 ? -5.168 -20.177 -8.330 1.00 96.69 178 GLU A N 1
ATOM 1351 C CA . GLU A 1 178 ? -5.219 -19.878 -6.890 1.00 96.69 178 GLU A CA 1
ATOM 1352 C C . GLU A 1 178 ? -4.857 -21.075 -5.996 1.00 96.69 178 GLU A C 1
ATOM 1354 O O . GLU A 1 178 ? -4.397 -20.903 -4.869 1.00 96.69 178 GLU A O 1
ATOM 1359 N N . LYS A 1 179 ? -5.013 -22.312 -6.488 1.00 97.12 179 LYS A N 1
ATOM 1360 C CA . LYS A 1 179 ? -4.632 -23.517 -5.734 1.00 97.12 179 LYS A CA 1
ATOM 1361 C C . LYS A 1 179 ? -3.124 -23.736 -5.701 1.00 97.12 179 LYS A C 1
ATOM 1363 O O . LYS A 1 179 ? -2.637 -24.510 -4.879 1.00 97.12 179 LYS A O 1
ATOM 1368 N N . LYS A 1 180 ? -2.389 -23.106 -6.619 1.00 98.12 180 LYS A N 1
ATOM 1369 C CA . LYS A 1 180 ? -0.932 -23.232 -6.767 1.00 98.12 180 LYS A CA 1
ATOM 1370 C C . LYS A 1 180 ? -0.201 -21.963 -6.353 1.00 98.12 180 LYS A C 1
ATOM 1372 O O . LYS A 1 180 ? 0.944 -22.046 -5.918 1.00 98.12 180 LYS A O 1
ATOM 1377 N N . TRP A 1 181 ? -0.851 -20.814 -6.497 1.00 98.56 181 TRP A N 1
ATOM 1378 C CA . TRP A 1 181 ? -0.257 -19.507 -6.275 1.00 98.56 181 TRP A CA 1
ATOM 1379 C C . TRP A 1 181 ? -1.034 -18.716 -5.233 1.00 98.56 181 TRP A C 1
ATOM 1381 O O . TRP A 1 181 ? -2.246 -18.559 -5.321 1.00 98.56 181 TRP A O 1
ATOM 1391 N N . GLY A 1 182 ? -0.297 -18.166 -4.272 1.00 97.31 182 GLY A N 1
ATOM 1392 C CA . GLY A 1 182 ? -0.775 -17.104 -3.396 1.00 97.31 182 GLY A CA 1
ATOM 1393 C C . GLY A 1 182 ? -0.113 -15.779 -3.760 1.00 97.31 182 GLY A C 1
ATOM 1394 O O . GLY A 1 182 ? 0.950 -15.750 -4.380 1.00 97.31 182 GLY A O 1
ATOM 1395 N N . VAL A 1 183 ? -0.720 -14.673 -3.334 1.00 98.44 183 VAL A N 1
ATOM 1396 C CA . VAL A 1 183 ? -0.171 -13.330 -3.538 1.00 98.44 183 VAL A CA 1
ATOM 1397 C C . VAL A 1 183 ? -0.310 -12.489 -2.271 1.00 98.44 183 VAL A C 1
ATOM 1399 O O . VAL A 1 183 ? -1.336 -12.514 -1.588 1.00 98.44 183 VAL A O 1
ATOM 1402 N N . ASN A 1 184 ? 0.740 -11.729 -1.958 1.00 98.50 184 ASN A N 1
ATOM 1403 C CA . ASN A 1 184 ? 0.713 -10.697 -0.930 1.00 98.50 184 ASN A CA 1
ATOM 1404 C C . ASN A 1 184 ? 0.750 -9.320 -1.606 1.00 98.50 184 ASN A C 1
ATOM 1406 O O . ASN A 1 184 ? 1.698 -9.007 -2.321 1.00 98.50 184 ASN A O 1
ATOM 1410 N N . VAL A 1 185 ? -0.286 -8.514 -1.367 1.00 98.44 185 VAL A N 1
ATOM 1411 C CA . VAL A 1 185 ? -0.484 -7.180 -1.963 1.00 98.44 185 VAL A CA 1
ATOM 1412 C C . VAL A 1 185 ? -0.154 -6.033 -0.995 1.00 98.44 185 VAL A C 1
ATOM 1414 O O . VAL A 1 185 ? -0.458 -4.881 -1.279 1.00 98.44 185 VAL A O 1
ATOM 1417 N N . GLN A 1 186 ? 0.445 -6.337 0.161 1.00 98.62 186 GLN A N 1
ATOM 1418 C CA . GLN A 1 186 ? 0.777 -5.368 1.210 1.00 98.62 186 GLN A CA 1
ATOM 1419 C C . GLN A 1 186 ? 2.185 -4.730 1.140 1.00 98.62 186 GLN A C 1
ATOM 1421 O O . GLN A 1 186 ? 2.362 -3.693 1.783 1.00 98.62 186 GLN A O 1
ATOM 1426 N N . PRO A 1 187 ? 3.209 -5.266 0.431 1.00 98.50 187 PRO A N 1
ATOM 1427 C CA . PRO A 1 187 ? 4.503 -4.588 0.359 1.00 98.50 187 PRO A CA 1
ATOM 1428 C C . PRO A 1 187 ? 4.390 -3.162 -0.196 1.00 98.50 187 PRO A C 1
ATOM 1430 O O . PRO A 1 187 ? 3.863 -2.948 -1.282 1.00 98.50 187 PRO A O 1
ATOM 1433 N N . TYR A 1 188 ? 4.946 -2.186 0.528 1.00 97.62 188 TYR A N 1
ATOM 1434 C CA . TYR A 1 188 ? 4.797 -0.761 0.197 1.00 97.62 188 TYR A CA 1
ATOM 1435 C C . TYR A 1 188 ? 5.465 -0.336 -1.118 1.00 97.62 188 TYR A C 1
ATOM 1437 O O . TYR A 1 188 ? 5.112 0.690 -1.691 1.00 97.62 188 TYR A O 1
ATOM 1445 N N . SER A 1 189 ? 6.470 -1.085 -1.576 1.00 98.25 189 SER A N 1
ATOM 1446 C CA . SER A 1 189 ? 7.171 -0.862 -2.843 1.00 98.25 189 SER A CA 1
ATOM 1447 C C . SER A 1 189 ? 7.998 -2.106 -3.206 1.00 98.25 189 SER A C 1
ATOM 1449 O O . SER A 1 189 ? 8.088 -3.052 -2.417 1.00 98.25 189 SER A O 1
ATOM 1451 N N . GLY A 1 190 ? 8.655 -2.100 -4.369 1.00 98.00 190 GLY A N 1
ATOM 1452 C CA . GLY A 1 190 ? 9.463 -3.228 -4.849 1.00 98.00 190 GLY A CA 1
ATOM 1453 C C . GLY A 1 190 ? 10.660 -3.560 -3.948 1.00 98.00 190 GLY A C 1
ATOM 1454 O O . GLY A 1 190 ? 10.944 -4.730 -3.694 1.00 98.00 190 GLY A O 1
ATOM 1455 N N . SER A 1 191 ? 11.338 -2.548 -3.395 1.00 98.38 191 SER A N 1
ATOM 1456 C CA . SER A 1 191 ? 12.515 -2.779 -2.544 1.00 98.38 191 SER A CA 1
ATOM 1457 C C . SER A 1 191 ? 12.179 -3.481 -1.218 1.00 98.38 191 SER A C 1
ATOM 1459 O O . SER A 1 191 ? 12.799 -4.509 -0.932 1.00 98.38 191 SER A O 1
ATOM 1461 N N . PRO A 1 192 ? 11.182 -3.020 -0.431 1.00 98.38 192 PRO A N 1
ATOM 1462 C CA . PRO A 1 192 ? 10.701 -3.768 0.730 1.00 98.38 192 PRO A CA 1
ATOM 1463 C C . PRO A 1 192 ? 10.144 -5.154 0.386 1.00 98.38 192 PRO A C 1
ATOM 1465 O O . PRO A 1 192 ? 10.324 -6.072 1.180 1.00 98.38 192 PRO A O 1
ATOM 1468 N N . ALA A 1 193 ? 9.514 -5.335 -0.783 1.00 98.69 193 ALA A N 1
ATOM 1469 C CA . ALA A 1 193 ? 9.015 -6.645 -1.209 1.00 98.69 193 ALA A CA 1
ATOM 1470 C C . ALA A 1 193 ? 10.154 -7.670 -1.344 1.00 98.69 193 ALA A C 1
ATOM 1472 O O . ALA A 1 193 ? 10.089 -8.746 -0.752 1.00 98.69 193 ALA A O 1
ATOM 1473 N N . ASN A 1 194 ? 11.241 -7.305 -2.035 1.00 98.50 194 ASN A N 1
ATOM 1474 C CA . ASN A 1 194 ? 12.429 -8.157 -2.149 1.00 98.50 194 ASN A CA 1
ATOM 1475 C C . ASN A 1 194 ? 13.035 -8.481 -0.776 1.00 98.50 194 ASN A C 1
ATOM 1477 O O . ASN A 1 194 ? 13.360 -9.633 -0.488 1.00 98.50 194 ASN A O 1
ATOM 1481 N N . PHE A 1 195 ? 13.144 -7.482 0.103 1.00 98.31 195 PHE A N 1
ATOM 1482 C CA . PHE A 1 195 ? 13.688 -7.686 1.445 1.00 98.31 195 PHE A CA 1
ATOM 1483 C C . PHE A 1 195 ? 12.811 -8.597 2.320 1.00 98.31 195 PHE A C 1
ATOM 1485 O O . PHE A 1 195 ? 13.340 -9.400 3.093 1.00 98.31 195 PHE A O 1
ATOM 1492 N N . ALA A 1 196 ? 11.484 -8.518 2.175 1.00 98.50 196 ALA A N 1
ATOM 1493 C CA . ALA A 1 196 ? 10.550 -9.405 2.860 1.00 98.50 196 ALA A CA 1
ATOM 1494 C C . ALA A 1 196 ? 10.728 -10.865 2.412 1.00 98.50 196 ALA A C 1
ATOM 1496 O O . ALA A 1 196 ? 10.754 -11.757 3.257 1.00 98.50 196 ALA A O 1
ATOM 1497 N N . VAL A 1 197 ? 10.941 -11.110 1.112 1.00 98.62 197 VAL A N 1
ATOM 1498 C CA . VAL A 1 197 ? 11.235 -12.455 0.580 1.00 98.62 197 VAL A CA 1
ATOM 1499 C C . VAL A 1 197 ? 12.534 -13.011 1.164 1.00 98.62 197 VAL A C 1
ATOM 1501 O O . VAL A 1 197 ? 12.553 -14.149 1.630 1.00 98.62 197 VAL A O 1
ATOM 1504 N N . TYR A 1 198 ? 13.611 -12.218 1.194 1.00 98.38 198 TYR A N 1
ATOM 1505 C CA . TYR A 1 198 ? 14.875 -12.665 1.788 1.00 98.38 198 TYR A CA 1
ATOM 1506 C C . TYR A 1 198 ? 14.720 -12.977 3.274 1.00 98.38 198 TYR A C 1
ATOM 1508 O O . TYR A 1 198 ? 15.140 -14.040 3.712 1.00 98.38 198 TYR A O 1
ATOM 1516 N N . THR A 1 199 ? 14.065 -12.096 4.028 1.00 98.50 199 THR A N 1
ATOM 1517 C CA . THR A 1 199 ? 13.815 -12.299 5.462 1.00 98.50 199 THR A CA 1
ATOM 1518 C C . THR A 1 199 ? 12.965 -13.546 5.731 1.00 98.50 199 THR A C 1
ATOM 1520 O O . THR A 1 199 ? 13.193 -14.238 6.717 1.00 98.50 199 THR A O 1
ATOM 1523 N N . ALA A 1 200 ? 11.999 -13.853 4.861 1.00 98.38 200 ALA A N 1
ATOM 1524 C CA . ALA A 1 200 ? 11.120 -15.008 5.019 1.00 98.38 200 ALA A CA 1
ATOM 1525 C C . ALA A 1 200 ? 11.805 -16.348 4.706 1.00 98.38 200 ALA A C 1
ATOM 1527 O O . ALA A 1 200 ? 11.486 -17.356 5.333 1.00 98.38 200 ALA A O 1
ATOM 1528 N N . LEU A 1 201 ? 12.713 -16.378 3.726 1.00 98.44 201 LEU A N 1
ATOM 1529 C CA . LEU A 1 201 ? 13.286 -17.625 3.206 1.00 98.44 201 LEU A CA 1
ATOM 1530 C C . LEU A 1 201 ? 14.714 -17.900 3.681 1.00 98.44 201 LEU A C 1
ATOM 1532 O O . LEU A 1 201 ? 15.173 -19.038 3.595 1.00 98.44 201 LEU A O 1
ATOM 1536 N N . LEU A 1 202 ? 15.437 -16.877 4.136 1.00 98.25 202 LEU A N 1
ATOM 1537 C CA . LEU A 1 202 ? 16.866 -16.956 4.403 1.00 98.25 202 LEU A CA 1
ATOM 1538 C C . LEU A 1 202 ? 17.194 -16.530 5.832 1.00 98.25 202 LEU A C 1
ATOM 1540 O O . LEU A 1 202 ? 16.711 -15.518 6.335 1.00 98.25 202 LEU A O 1
ATOM 1544 N N . ALA A 1 203 ? 18.116 -17.258 6.460 1.00 98.19 203 ALA A N 1
ATOM 1545 C CA . ALA A 1 203 ? 18.753 -16.788 7.682 1.00 98.19 203 ALA A CA 1
ATOM 1546 C C . ALA A 1 203 ? 19.690 -15.601 7.377 1.00 98.19 203 ALA A C 1
ATOM 1548 O O . ALA A 1 203 ? 20.247 -15.527 6.269 1.00 98.19 203 ALA A O 1
ATOM 1549 N N . PRO A 1 204 ? 19.950 -14.711 8.352 1.00 97.94 204 PRO A N 1
ATOM 1550 C CA . PRO A 1 204 ? 21.005 -13.709 8.233 1.00 97.94 204 PRO A CA 1
ATOM 1551 C C . PRO A 1 204 ? 22.331 -14.329 7.760 1.00 97.94 204 PRO A C 1
ATOM 1553 O O . PRO A 1 204 ? 22.700 -15.421 8.186 1.00 97.94 204 PRO A O 1
ATOM 1556 N N . HIS A 1 205 ? 23.044 -13.629 6.871 1.00 96.75 205 HIS A N 1
ATOM 1557 C CA . HIS A 1 205 ? 24.299 -14.071 6.231 1.00 96.75 205 HIS A CA 1
ATOM 1558 C C . HIS A 1 205 ? 24.191 -15.238 5.233 1.00 96.75 205 HIS A C 1
ATOM 1560 O O . HIS A 1 205 ? 25.215 -15.695 4.716 1.00 96.75 205 HIS A O 1
ATOM 1566 N N . SER A 1 206 ? 22.980 -15.688 4.900 1.00 97.94 206 SER A N 1
ATOM 1567 C CA . SER A 1 206 ? 22.778 -16.583 3.757 1.00 97.94 206 SER A CA 1
ATOM 1568 C C . SER A 1 206 ? 23.238 -15.933 2.451 1.00 97.94 206 SER A C 1
ATOM 1570 O O . SER A 1 206 ? 23.352 -14.711 2.331 1.00 97.94 206 SER A O 1
ATOM 1572 N N . ARG A 1 207 ? 23.503 -16.766 1.445 1.00 96.50 207 ARG A N 1
ATOM 1573 C CA . ARG A 1 207 ? 24.004 -16.311 0.147 1.00 96.50 207 ARG A CA 1
ATOM 1574 C C . ARG A 1 207 ? 22.850 -16.036 -0.809 1.00 96.50 207 ARG A C 1
ATOM 1576 O O . ARG A 1 207 ? 21.954 -16.861 -0.952 1.00 96.50 207 ARG A O 1
ATOM 1583 N N . VAL A 1 208 ? 22.933 -14.907 -1.503 1.00 97.25 208 VAL A N 1
ATOM 1584 C CA . VAL A 1 208 ? 22.055 -14.528 -2.616 1.00 97.25 208 VAL A CA 1
ATOM 1585 C C . VAL A 1 208 ? 22.940 -14.238 -3.822 1.00 97.25 208 VAL A C 1
ATOM 1587 O O . VAL A 1 208 ? 24.033 -13.693 -3.670 1.00 97.25 208 VAL A O 1
ATOM 1590 N N . MET A 1 209 ? 22.484 -14.613 -5.013 1.00 97.19 209 MET A N 1
ATOM 1591 C CA . MET A 1 209 ? 23.143 -14.272 -6.268 1.00 97.19 209 MET A CA 1
ATOM 1592 C C . MET A 1 209 ? 22.160 -13.500 -7.143 1.00 97.19 209 MET A C 1
ATOM 1594 O O . MET A 1 209 ? 21.054 -13.971 -7.398 1.00 97.19 209 MET A O 1
ATOM 1598 N N . GLY A 1 210 ? 22.568 -12.315 -7.588 1.00 96.38 210 GLY A N 1
ATOM 1599 C CA . GLY A 1 210 ? 21.807 -11.448 -8.479 1.00 96.38 210 GLY A CA 1
ATOM 1600 C C . GLY A 1 210 ? 22.699 -10.878 -9.578 1.00 96.38 210 GLY A C 1
ATOM 1601 O O . GLY A 1 210 ? 23.926 -10.943 -9.494 1.00 96.38 210 GLY A O 1
ATOM 1602 N N . LEU A 1 211 ? 22.082 -10.323 -10.621 1.00 97.19 211 LEU A N 1
ATOM 1603 C CA . LEU A 1 211 ? 22.808 -9.623 -11.681 1.00 97.19 211 LEU A CA 1
ATOM 1604 C C . LEU A 1 211 ? 23.543 -8.403 -11.099 1.00 97.19 211 LEU A C 1
ATOM 1606 O O . LEU A 1 211 ? 22.963 -7.649 -10.318 1.00 97.19 211 LEU A O 1
ATOM 1610 N N . GLY A 1 212 ? 24.807 -8.198 -11.480 1.00 94.19 212 GLY A N 1
ATOM 1611 C CA . GLY A 1 212 ? 25.592 -7.053 -11.010 1.00 94.19 212 GLY A CA 1
ATOM 1612 C C . GLY A 1 212 ? 24.980 -5.714 -11.439 1.00 94.19 212 GLY A C 1
ATOM 1613 O O . GLY A 1 212 ? 24.512 -5.584 -12.568 1.00 94.19 212 GLY A O 1
ATOM 1614 N N . LEU A 1 213 ? 25.008 -4.704 -10.560 1.00 94.38 213 LEU A N 1
ATOM 1615 C CA . LEU A 1 213 ? 24.386 -3.392 -10.811 1.00 94.38 213 LEU A CA 1
ATOM 1616 C C . LEU A 1 213 ? 24.869 -2.717 -12.116 1.00 94.38 213 LEU A C 1
ATOM 1618 O O . LEU A 1 213 ? 24.014 -2.333 -12.911 1.00 94.38 213 LEU A O 1
ATOM 1622 N N . PRO A 1 214 ? 26.183 -2.632 -12.428 1.00 94.75 214 PRO A N 1
ATOM 1623 C CA . PRO A 1 214 ? 26.639 -2.063 -13.704 1.00 94.75 214 PRO A CA 1
ATOM 1624 C C . PRO A 1 214 ? 26.232 -2.887 -14.932 1.00 94.75 214 PRO A C 1
ATOM 1626 O O . PRO A 1 214 ? 26.258 -2.378 -16.047 1.00 94.75 214 PRO A O 1
ATOM 1629 N N . SER A 1 215 ? 25.852 -4.151 -14.729 1.00 96.69 215 SER A N 1
ATOM 1630 C CA . SER A 1 215 ? 25.360 -5.053 -15.772 1.00 96.69 215 SER A CA 1
ATOM 1631 C C . SER A 1 215 ? 23.836 -4.997 -15.932 1.00 96.69 215 SER A C 1
ATOM 1633 O O . SER A 1 215 ? 23.272 -5.863 -16.592 1.00 96.69 215 SER A O 1
ATOM 1635 N N . GLY A 1 216 ? 23.160 -4.020 -15.318 1.00 95.94 216 GLY A N 1
ATOM 1636 C CA . GLY A 1 216 ? 21.702 -3.864 -15.376 1.00 95.94 216 GLY A CA 1
ATOM 1637 C C . GLY A 1 216 ? 20.940 -4.535 -14.229 1.00 95.94 216 GLY A C 1
ATOM 1638 O O . GLY A 1 216 ? 19.721 -4.665 -14.298 1.00 95.94 216 GLY A O 1
ATOM 1639 N N . GLY A 1 217 ? 21.630 -4.979 -13.173 1.00 96.56 217 GLY A N 1
ATOM 1640 C CA . GLY A 1 217 ? 20.982 -5.421 -11.937 1.00 96.56 217 GLY A CA 1
ATOM 1641 C C . GLY A 1 217 ? 20.278 -4.283 -11.190 1.00 96.56 217 GLY A C 1
ATOM 1642 O O . GLY A 1 217 ? 20.488 -3.109 -11.477 1.00 96.56 217 GLY A O 1
ATOM 1643 N N . HIS A 1 218 ? 19.473 -4.621 -10.182 1.00 97.62 218 HIS A N 1
ATOM 1644 C CA . HIS A 1 218 ? 18.839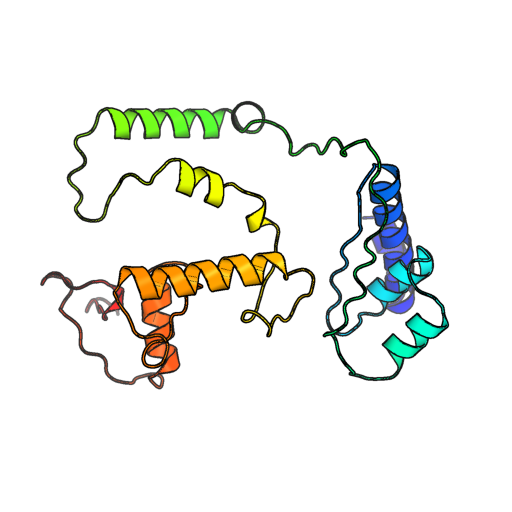 -3.646 -9.291 1.00 97.62 218 HIS A CA 1
ATOM 1645 C C . HIS A 1 218 ? 19.533 -3.634 -7.921 1.00 97.62 218 HIS A C 1
ATOM 1647 O O . HIS A 1 218 ? 20.012 -4.670 -7.459 1.00 97.62 218 HIS A O 1
ATOM 1653 N N . LEU A 1 219 ? 19.549 -2.483 -7.236 1.00 96.94 219 LEU A N 1
ATOM 1654 C CA . LEU A 1 219 ? 20.227 -2.301 -5.939 1.00 96.94 219 LEU A CA 1
ATOM 1655 C C . LEU A 1 219 ? 19.826 -3.347 -4.887 1.00 96.94 219 LEU A C 1
ATOM 1657 O O . LEU A 1 219 ? 20.648 -3.780 -4.081 1.00 96.94 219 LEU A O 1
ATOM 1661 N N . THR A 1 220 ? 18.568 -3.780 -4.909 1.00 97.56 220 THR A N 1
ATOM 1662 C CA . THR A 1 220 ? 18.014 -4.733 -3.936 1.00 97.56 220 THR A CA 1
ATOM 1663 C C . THR A 1 220 ? 18.507 -6.160 -4.134 1.00 97.56 220 THR A C 1
ATOM 1665 O O . THR A 1 220 ? 18.292 -6.983 -3.257 1.00 97.56 220 THR A O 1
ATOM 1668 N N . HIS A 1 221 ? 19.160 -6.470 -5.256 1.00 97.38 221 HIS A N 1
ATOM 1669 C CA . HIS A 1 221 ? 19.695 -7.807 -5.539 1.00 97.38 221 HIS A CA 1
ATOM 1670 C C . HIS A 1 221 ? 21.082 -8.035 -4.916 1.00 97.38 221 HIS A C 1
ATOM 1672 O O . HIS A 1 221 ? 21.703 -9.070 -5.148 1.00 97.38 221 HIS A O 1
ATOM 1678 N N . GLY A 1 222 ? 21.559 -7.073 -4.120 1.00 94.31 222 GLY A N 1
ATOM 1679 C CA . GLY A 1 222 ? 22.873 -7.080 -3.497 1.00 94.31 222 GLY A CA 1
ATOM 1680 C C . GLY A 1 222 ? 23.851 -6.211 -4.276 1.00 94.31 222 GLY A C 1
ATOM 1681 O O . GLY A 1 222 ? 24.265 -6.539 -5.385 1.00 94.31 222 GLY A O 1
ATOM 1682 N N . TYR A 1 223 ? 24.255 -5.098 -3.669 1.00 92.75 223 TYR A N 1
ATOM 1683 C CA . TYR A 1 223 ? 25.315 -4.250 -4.192 1.00 92.75 223 TYR A CA 1
ATOM 1684 C C . TYR A 1 223 ? 26.252 -3.841 -3.062 1.00 92.75 223 TYR A C 1
ATOM 1686 O O . TYR A 1 223 ? 25.820 -3.367 -2.012 1.00 92.75 223 TYR A O 1
ATOM 1694 N N . TYR A 1 224 ? 27.546 -4.037 -3.283 1.00 83.50 224 TYR A N 1
ATOM 1695 C CA . TYR A 1 224 ? 28.594 -3.675 -2.344 1.00 83.50 224 TYR A CA 1
ATOM 1696 C C . TYR A 1 224 ? 29.579 -2.749 -3.045 1.00 83.50 224 TYR A C 1
ATOM 1698 O O . TYR A 1 224 ? 30.120 -3.078 -4.099 1.00 83.50 224 TYR A O 1
ATOM 1706 N N . THR A 1 225 ? 29.841 -1.592 -2.448 1.00 77.69 225 THR A N 1
ATOM 1707 C CA . THR A 1 225 ? 30.944 -0.733 -2.869 1.00 77.69 225 THR A CA 1
ATOM 1708 C C . THR A 1 225 ? 32.159 -1.055 -2.013 1.00 77.69 225 THR A C 1
ATOM 1710 O O . THR A 1 225 ? 32.108 -0.880 -0.797 1.00 77.69 225 THR A O 1
ATOM 1713 N N . ALA A 1 226 ? 33.278 -1.426 -2.641 1.00 67.75 226 ALA A N 1
ATOM 1714 C CA . ALA A 1 226 ? 34.557 -1.707 -1.971 1.00 67.75 226 ALA A CA 1
ATOM 1715 C C . ALA A 1 226 ? 35.142 -0.523 -1.172 1.00 67.75 226 ALA A C 1
ATOM 1717 O O . ALA A 1 226 ? 36.174 -0.652 -0.520 1.00 67.75 226 ALA A O 1
ATOM 1718 N N . LYS A 1 227 ? 34.486 0.643 -1.190 1.00 59.38 227 LYS A N 1
ATOM 1719 C CA . LYS A 1 227 ? 34.802 1.766 -0.311 1.00 59.38 227 LYS A CA 1
ATOM 1720 C C . LYS A 1 227 ? 34.026 1.655 1.001 1.00 59.38 227 LYS A C 1
ATOM 1722 O O . LYS A 1 227 ? 33.014 2.324 1.184 1.00 59.38 227 LYS A O 1
ATOM 1727 N N . LYS A 1 228 ? 34.567 0.878 1.936 1.00 49.72 228 LYS A N 1
ATOM 1728 C CA . LYS A 1 228 ? 34.500 1.199 3.365 1.00 49.72 228 LYS A CA 1
ATOM 1729 C C . LYS A 1 228 ? 35.865 0.926 4.001 1.00 49.72 228 LYS A C 1
ATOM 1731 O O . LYS A 1 228 ? 36.367 -0.190 3.918 1.00 49.72 228 LYS A O 1
ATOM 1736 N N . LYS A 1 229 ? 36.447 1.998 4.553 1.00 39.31 229 LYS A N 1
ATOM 1737 C CA . LYS A 1 229 ? 37.348 1.930 5.709 1.00 39.31 229 LYS A CA 1
ATOM 1738 C C . LYS A 1 229 ? 36.629 1.249 6.869 1.00 39.31 229 LYS A C 1
ATOM 1740 O O . LYS A 1 229 ? 35.386 1.413 6.934 1.00 39.31 229 LYS A O 1
#

InterPro domains:
  IPR003171 Methylenetetrahydrofolate reductase-like, catalytic domain [PF02219] (2-56)
  IPR015421 Pyridoxal phosphate-dependent transferase, major domain [G3DSA:3.40.640.10] (125-229)
  IPR015424 Pyridoxal phosphate-dependent transferase [SSF53383] (88-228)
  IPR029041 FAD-linked oxidoreductase-like [SSF51730] (2-57)
  IPR039429 Serine hydroxymethyltransferase-like domain [PF00464] (96-229)
  IPR049943 Serine hydroxymethyltransferase-like [PTHR11680] (94-229)

Radius of gyration: 25.07 Å; chains: 1; bounding box: 66×51×65 Å

Secondary structure (DSSP, 8-state):
-HHHHHHTTSHHHHHHHHHHHHHHHHHHHHHTT-S------STT-HHHHHHHHHTTSS-HHHHHHHTS-S--TT----------SS----TT-S-HHHH-HHHHHHHHHHHHHHHHS----TT-----HHHHHHHTSGGGG----EETTEESSS--HHHHHHHHHHHHHHHHHTT--TTT-------SSHHHHHHHHHHHH--TT-------GGGT--GGG----S---